Protein AF-A0A1J5GZ14-F1 (afdb_monomer)

Sequence (210 aa):
MERTVPFFNGCISFVAFIAVFVLVVYMLVVFVAGMFDIGLNVMSTIFTDTAERQSIFIAVNSDMLYNLAVLIMLMKAYQVLVGFMKEKRANIENVVELSIAVSLLELIFNSSAYSDQMQIVLAIMAAVLFATYTFRYHVRAIIEKLAPAPAVVIEEDETKSEFVVPMPVRRVRRVVESKVPARRIAKVVKVAKVAKIERVSQKMKQVPSK

pLDDT: mean 73.27, std 17.82, range [35.78, 94.69]

Foldseek 3Di:
DDCPPPVVVLVVLVVVLVVLVVVLVVLVVLLVVLVVVLVVLVVVLVVDDPVVNVVSVVVSVLSVVLSVLSVVLSVLSVVQNVVCVVVVGGPVLSVLVSLLSVLVSCLPRVVVVDDPVVSVVSVVVSVVSVVVNVVVVVVVVVCVVVPPDPPPPPPPPPDDDDDDDDDDDDDDDDDDDDDDDPPPPVVVVVVVVVVVVVVVVVVVVPDDDD

Secondary structure (DSSP, 8-state):
-----HHHHHHHHHHHHHHHHHHHHHHHHHHHHHHHHHHHHHHHHHTS-HHHHHHHHHHHHHHHHHHHHHHHHHHHHHHHHHHHHHHSS--HHHHHHHHHHHHHHHHHHSGGGS-HHHHHHHHHHHHHHHHHHHHHHHHHHHHHHHS---------------------------PPP----TTTHHHHHHHHHHHHHHHHHHHHTT----

Mean predicted aligned error: 17.07 Å

Structure (mmCIF, N/CA/C/O backbone):
data_AF-A0A1J5GZ14-F1
#
_entry.id   AF-A0A1J5GZ14-F1
#
loop_
_atom_site.group_PDB
_atom_site.id
_atom_site.type_symbol
_atom_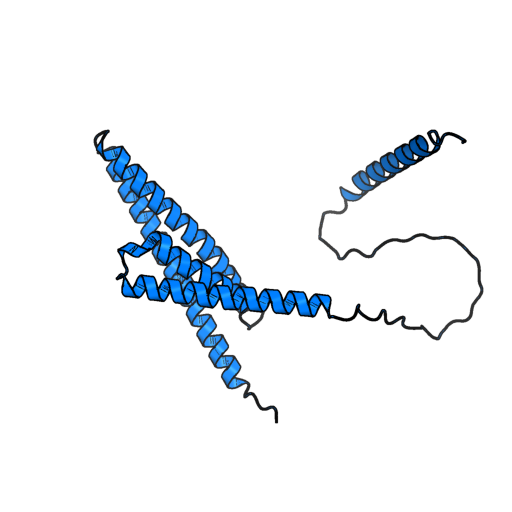site.label_atom_id
_atom_site.label_alt_id
_atom_site.label_comp_id
_atom_site.label_asym_id
_atom_site.label_entity_id
_atom_site.label_seq_id
_atom_site.pdbx_PDB_ins_code
_atom_site.Cartn_x
_atom_site.Cartn_y
_atom_site.Cartn_z
_atom_site.occupancy
_atom_site.B_iso_or_equiv
_atom_site.auth_seq_id
_atom_site.auth_comp_id
_atom_site.auth_asym_id
_atom_site.auth_atom_id
_atom_site.pdbx_PDB_model_num
ATOM 1 N N . MET A 1 1 ? -24.761 -5.310 32.733 1.00 40.44 1 MET A N 1
ATOM 2 C CA . MET A 1 1 ? -24.067 -6.518 32.238 1.00 40.44 1 MET A CA 1
ATOM 3 C C . MET A 1 1 ? -22.880 -6.060 31.402 1.00 40.44 1 MET A C 1
ATOM 5 O O . MET A 1 1 ? -23.032 -5.847 30.213 1.00 40.44 1 MET A O 1
ATOM 9 N N . GLU A 1 2 ? -21.721 -5.848 32.024 1.00 45.41 2 GLU A N 1
ATOM 10 C CA . GLU A 1 2 ? -20.496 -5.409 31.338 1.00 45.41 2 GLU A CA 1
ATOM 11 C C . GLU A 1 2 ? -19.339 -6.300 31.799 1.00 45.41 2 GLU A C 1
ATOM 13 O O . GLU A 1 2 ? -18.649 -6.036 32.778 1.00 45.41 2 GLU A O 1
ATOM 18 N N . ARG A 1 3 ? -19.174 -7.435 31.122 1.00 52.56 3 ARG A N 1
ATOM 19 C CA . ARG A 1 3 ? -17.957 -8.251 31.176 1.00 52.56 3 ARG A CA 1
ATOM 20 C C . ARG A 1 3 ? -17.511 -8.502 29.742 1.00 52.56 3 ARG A C 1
ATOM 22 O O . ARG A 1 3 ? -17.557 -9.623 29.251 1.00 52.56 3 ARG A O 1
ATOM 29 N N . THR A 1 4 ? -17.085 -7.451 29.047 1.00 54.97 4 THR A N 1
ATOM 30 C CA . THR A 1 4 ? -16.176 -7.644 27.914 1.00 54.97 4 THR A CA 1
ATOM 31 C C . THR A 1 4 ? -14.852 -8.114 28.501 1.00 54.97 4 THR A C 1
ATOM 33 O O . THR A 1 4 ? -14.110 -7.342 29.106 1.00 54.97 4 THR A O 1
ATOM 36 N N . VAL A 1 5 ? -14.622 -9.422 28.422 1.00 56.06 5 VAL A N 1
ATOM 37 C CA . VAL A 1 5 ? -13.455 -10.111 28.972 1.00 56.06 5 VAL A CA 1
ATOM 38 C C . VAL A 1 5 ? -12.162 -9.455 28.457 1.00 56.06 5 VAL A C 1
ATOM 40 O O . VAL A 1 5 ? -11.941 -9.435 27.244 1.00 56.06 5 VAL A O 1
ATOM 43 N N . PRO A 1 6 ? -11.284 -8.939 29.342 1.00 65.75 6 PRO A N 1
ATOM 44 C CA . PRO A 1 6 ? -10.075 -8.192 28.961 1.00 65.75 6 PRO A CA 1
ATOM 45 C C . PRO A 1 6 ? -9.116 -8.999 28.071 1.00 65.75 6 PRO A C 1
ATOM 47 O O . PRO A 1 6 ? -8.330 -8.426 27.320 1.00 65.75 6 PRO A O 1
ATOM 50 N N . PHE A 1 7 ? -9.230 -10.327 28.106 1.00 66.19 7 PHE A N 1
ATOM 51 C CA . PHE A 1 7 ? -8.475 -11.257 27.275 1.00 66.19 7 PHE A CA 1
ATOM 52 C C . PHE A 1 7 ? -8.770 -11.110 25.773 1.00 66.19 7 PHE A C 1
ATOM 54 O O . PHE A 1 7 ? -7.844 -11.049 24.969 1.00 66.19 7 PHE A O 1
ATOM 61 N N . PHE A 1 8 ? -10.045 -10.974 25.387 1.00 67.38 8 PHE A N 1
ATOM 62 C CA . PHE A 1 8 ? -10.438 -10.892 23.974 1.00 67.38 8 PHE A CA 1
ATOM 63 C C . PHE A 1 8 ? -9.885 -9.636 23.296 1.00 67.38 8 PHE A C 1
ATOM 65 O O . PHE A 1 8 ? -9.388 -9.694 22.174 1.00 67.38 8 PHE A O 1
ATOM 72 N N . ASN A 1 9 ? -9.907 -8.508 24.008 1.00 72.19 9 ASN A N 1
ATOM 73 C CA . ASN A 1 9 ? -9.346 -7.256 23.511 1.00 72.19 9 ASN A CA 1
ATOM 74 C C . ASN A 1 9 ? -7.814 -7.342 23.357 1.00 72.19 9 ASN A C 1
ATOM 76 O O . ASN A 1 9 ? -7.252 -6.818 22.398 1.00 72.19 9 ASN A O 1
ATOM 80 N N . GLY A 1 10 ? -7.140 -8.057 24.266 1.00 71.44 10 GLY A N 1
ATOM 81 C CA . GLY A 1 10 ? -5.709 -8.343 24.165 1.00 71.44 10 GLY A CA 1
ATOM 82 C C . GLY A 1 10 ? -5.359 -9.190 22.938 1.00 71.44 10 GLY A C 1
ATOM 83 O O . GLY A 1 10 ? -4.461 -8.818 22.184 1.00 71.44 10 GLY A O 1
ATOM 84 N N . CYS A 1 11 ? -6.098 -10.277 22.691 1.00 79.25 11 CYS A N 1
ATOM 85 C CA . CYS A 1 11 ? -5.881 -11.146 21.530 1.00 79.25 11 CYS A CA 1
ATOM 86 C C . CYS A 1 11 ? -6.092 -10.417 20.198 1.00 79.25 11 CYS A C 1
ATOM 88 O O . CYS A 1 11 ? -5.243 -10.514 19.318 1.00 79.25 11 CYS A O 1
ATOM 90 N N . ILE A 1 12 ? -7.180 -9.654 20.053 1.00 78.44 12 ILE A N 1
ATOM 91 C CA . ILE A 1 12 ? -7.457 -8.898 18.819 1.00 78.44 12 ILE A CA 1
ATOM 92 C C . ILE A 1 12 ? -6.350 -7.869 18.559 1.00 78.44 12 ILE A C 1
ATOM 94 O O . ILE A 1 12 ? -5.856 -7.754 17.439 1.00 78.44 12 ILE A O 1
ATOM 98 N N . SER A 1 13 ? -5.917 -7.160 19.605 1.00 74.62 13 SER A N 1
ATOM 99 C CA . SER A 1 13 ? -4.824 -6.188 19.518 1.00 74.62 13 SER A CA 1
ATOM 100 C C . SER A 1 13 ? -3.502 -6.851 19.105 1.00 74.62 13 SER A C 1
ATOM 102 O O . SER A 1 13 ? -2.790 -6.339 18.244 1.00 74.62 13 SER A O 1
ATOM 104 N N . PHE A 1 14 ? -3.192 -8.028 19.657 1.00 80.44 14 PHE A N 1
ATOM 105 C CA . PHE A 1 14 ? -1.984 -8.783 19.320 1.00 80.44 14 PHE A CA 1
ATOM 106 C C . PHE A 1 14 ? -1.987 -9.304 17.875 1.00 80.44 14 PHE A C 1
ATOM 108 O O . PHE A 1 14 ? -0.982 -9.186 17.178 1.00 80.44 14 PHE A O 1
ATOM 115 N N . VAL A 1 15 ? -3.119 -9.824 17.392 1.00 83.56 15 VAL A N 1
ATOM 116 C CA . VAL A 1 15 ? -3.256 -10.257 15.991 1.00 83.56 15 VAL A CA 1
ATOM 117 C C . VAL A 1 15 ? -3.101 -9.069 15.042 1.00 83.56 15 VAL A C 1
ATOM 119 O O . VAL A 1 15 ? -2.373 -9.167 14.057 1.00 83.56 15 VAL A O 1
ATOM 122 N N . ALA A 1 16 ? -3.714 -7.925 15.362 1.00 77.75 16 ALA A N 1
ATOM 123 C CA . ALA A 1 16 ? -3.547 -6.702 14.580 1.00 77.75 16 ALA A CA 1
ATOM 124 C C . ALA A 1 16 ? -2.082 -6.232 14.554 1.00 77.75 16 ALA A C 1
ATOM 126 O O . ALA A 1 16 ? -1.589 -5.813 13.509 1.00 77.75 16 ALA A O 1
ATOM 127 N N . PHE A 1 17 ? -1.364 -6.348 15.674 1.00 82.06 17 PHE A N 1
ATOM 128 C CA . PHE A 1 17 ? 0.064 -6.046 15.736 1.00 82.06 17 PHE A CA 1
ATOM 129 C C . PHE A 1 17 ? 0.891 -6.947 14.822 1.00 82.06 17 PHE A C 1
ATOM 131 O O . PHE A 1 17 ? 1.683 -6.436 14.035 1.00 82.06 17 PHE A O 1
ATOM 138 N N . ILE A 1 18 ? 0.687 -8.268 14.889 1.00 87.00 18 ILE A N 1
ATOM 139 C CA . ILE A 1 18 ? 1.384 -9.212 14.008 1.00 87.00 18 ILE A CA 1
ATOM 140 C C . ILE A 1 18 ? 1.076 -8.893 12.546 1.00 87.00 18 ILE A C 1
ATOM 142 O O . ILE A 1 18 ? 1.996 -8.851 11.738 1.00 87.00 18 ILE A O 1
ATOM 146 N N . ALA A 1 19 ? -0.184 -8.613 12.205 1.00 84.94 19 ALA A N 1
ATOM 147 C CA . ALA A 1 19 ? -0.570 -8.274 10.839 1.00 84.94 19 ALA A CA 1
ATOM 148 C C . ALA A 1 19 ? 0.162 -7.022 10.324 1.00 84.94 19 ALA A C 1
ATOM 150 O O . ALA A 1 19 ? 0.732 -7.048 9.235 1.00 84.94 19 ALA A O 1
ATOM 151 N N . VAL A 1 20 ? 0.213 -5.947 11.119 1.00 82.88 20 VAL A N 1
ATOM 152 C CA . VAL A 1 20 ? 0.950 -4.723 10.758 1.00 82.88 20 VAL A CA 1
ATOM 153 C C . VAL A 1 20 ? 2.456 -4.983 10.688 1.00 82.88 20 VAL A C 1
ATOM 155 O O . VAL A 1 20 ? 3.120 -4.482 9.786 1.00 82.88 20 VAL A O 1
ATOM 158 N N . PHE A 1 21 ? 3.008 -5.779 11.605 1.00 86.62 21 PHE A N 1
ATOM 159 C CA . PHE A 1 21 ? 4.427 -6.123 11.604 1.00 86.62 21 PHE A CA 1
ATOM 160 C C . PHE A 1 21 ? 4.821 -6.922 10.355 1.00 86.62 21 PHE A C 1
ATOM 162 O O . PHE A 1 21 ? 5.779 -6.562 9.674 1.00 86.62 21 PHE A O 1
ATOM 169 N N . VAL A 1 22 ? 4.051 -7.956 10.009 1.00 88.81 22 VAL A N 1
ATOM 170 C CA . VAL A 1 22 ? 4.247 -8.749 8.787 1.00 88.81 22 VAL A CA 1
ATOM 171 C C . VAL A 1 22 ? 4.117 -7.868 7.548 1.00 88.81 22 VAL A C 1
ATOM 173 O O . VAL A 1 22 ? 4.946 -7.974 6.652 1.00 88.81 22 VAL A O 1
ATOM 176 N N . LEU A 1 23 ? 3.146 -6.950 7.518 1.00 86.56 23 LEU A N 1
ATOM 177 C CA . LEU A 1 23 ? 2.991 -5.996 6.421 1.00 86.56 23 LEU A CA 1
ATOM 178 C C . LEU A 1 23 ? 4.230 -5.101 6.260 1.00 86.56 23 LEU A C 1
ATOM 180 O O . LEU A 1 23 ? 4.695 -4.903 5.144 1.00 86.56 23 LEU A O 1
ATOM 184 N N . VAL A 1 24 ? 4.792 -4.582 7.355 1.00 88.38 24 VAL A N 1
ATOM 185 C CA . VAL A 1 24 ? 6.023 -3.771 7.321 1.00 88.38 24 VAL A CA 1
ATOM 186 C C . VAL A 1 24 ? 7.199 -4.582 6.778 1.00 88.38 24 VAL A C 1
ATOM 188 O O . VAL A 1 24 ? 7.929 -4.091 5.920 1.00 88.38 24 VAL A O 1
ATOM 191 N N . VAL A 1 25 ? 7.376 -5.820 7.247 1.00 90.88 25 VAL A N 1
ATOM 192 C CA . VAL A 1 25 ? 8.446 -6.708 6.766 1.00 90.88 25 VAL A CA 1
ATOM 193 C C . VAL A 1 25 ? 8.264 -7.022 5.281 1.00 90.88 25 VAL A C 1
ATOM 195 O O . VAL A 1 25 ? 9.222 -6.916 4.521 1.00 90.88 25 VAL A O 1
ATOM 198 N N . TYR A 1 26 ? 7.043 -7.341 4.854 1.00 88.25 26 TYR A N 1
ATOM 199 C CA . TYR A 1 26 ? 6.711 -7.569 3.449 1.00 88.25 26 TYR A CA 1
ATOM 200 C C . TYR A 1 26 ? 7.061 -6.351 2.586 1.00 88.25 26 TYR A C 1
ATOM 202 O O . TYR A 1 26 ? 7.824 -6.477 1.633 1.00 88.25 26 TYR A O 1
ATOM 210 N N . MET A 1 27 ? 6.591 -5.159 2.966 1.00 88.56 27 MET A N 1
ATOM 211 C CA . MET A 1 27 ? 6.858 -3.919 2.228 1.00 88.56 27 MET A CA 1
ATOM 212 C C . MET A 1 27 ? 8.354 -3.589 2.171 1.00 88.56 27 MET A C 1
ATOM 214 O O . MET A 1 27 ? 8.828 -3.070 1.164 1.00 88.56 27 MET A O 1
ATOM 218 N N . LEU A 1 28 ? 9.117 -3.919 3.218 1.00 90.75 28 LEU A N 1
ATOM 219 C CA . LEU A 1 28 ? 10.570 -3.760 3.221 1.00 90.75 28 LEU A CA 1
ATOM 220 C C . LEU A 1 28 ? 11.248 -4.707 2.220 1.00 90.75 28 LEU A C 1
ATOM 222 O O . LEU A 1 28 ? 12.136 -4.276 1.491 1.00 90.75 28 LEU A O 1
ATOM 226 N N . VAL A 1 29 ? 10.830 -5.975 2.166 1.00 90.81 29 VAL A N 1
ATOM 227 C CA . VAL A 1 29 ? 11.366 -6.954 1.206 1.00 90.81 29 VAL A CA 1
ATOM 228 C C . VAL A 1 29 ? 11.043 -6.537 -0.227 1.00 90.81 29 VAL A C 1
ATOM 230 O O . VAL A 1 29 ? 11.950 -6.503 -1.055 1.00 90.81 29 VAL A O 1
ATOM 233 N N . VAL A 1 30 ? 9.791 -6.156 -0.502 1.00 88.19 30 VAL A N 1
ATOM 234 C CA . VAL A 1 30 ? 9.359 -5.655 -1.819 1.00 88.19 30 VAL A CA 1
ATOM 235 C C . VAL A 1 30 ? 10.173 -4.428 -2.224 1.00 88.19 30 VAL A C 1
ATOM 237 O O . VAL A 1 30 ? 10.662 -4.370 -3.345 1.00 88.19 30 VAL A O 1
ATOM 240 N N . PHE A 1 31 ? 10.383 -3.480 -1.308 1.00 89.81 31 PHE A N 1
ATOM 241 C CA . PHE A 1 31 ? 11.185 -2.288 -1.579 1.00 89.81 31 PHE A CA 1
ATOM 242 C C . PHE A 1 31 ? 12.646 -2.623 -1.914 1.00 89.81 31 PHE A C 1
ATOM 244 O O . PHE A 1 31 ? 13.195 -2.104 -2.883 1.00 89.81 31 PHE A O 1
ATOM 251 N N . VAL A 1 32 ? 13.292 -3.494 -1.130 1.00 92.00 32 VAL A N 1
ATOM 252 C CA . VAL A 1 32 ? 14.691 -3.886 -1.374 1.00 92.00 32 VAL A CA 1
ATOM 253 C C . VAL A 1 32 ? 14.828 -4.641 -2.698 1.00 92.00 32 VAL A C 1
ATOM 255 O O . VAL A 1 32 ? 15.750 -4.350 -3.459 1.00 92.00 32 VAL A O 1
ATOM 258 N N . ALA A 1 33 ? 13.908 -5.564 -2.992 1.00 90.38 33 ALA A N 1
ATOM 259 C CA . ALA A 1 33 ? 13.876 -6.286 -4.261 1.00 90.38 33 ALA A CA 1
ATOM 260 C C . ALA A 1 33 ? 13.667 -5.328 -5.445 1.00 90.38 33 ALA A C 1
ATOM 262 O O . ALA A 1 33 ? 14.460 -5.329 -6.380 1.00 90.38 33 ALA A O 1
ATOM 263 N N . GLY A 1 34 ? 12.689 -4.423 -5.354 1.00 87.44 34 GLY A N 1
ATOM 264 C CA . GLY A 1 34 ? 12.405 -3.451 -6.408 1.00 87.44 34 GLY A CA 1
ATOM 265 C C . GLY A 1 34 ? 13.569 -2.493 -6.680 1.00 87.44 34 GLY A C 1
ATOM 266 O O . GLY A 1 34 ? 13.853 -2.176 -7.833 1.00 87.44 34 GLY A O 1
ATOM 267 N N . MET A 1 35 ? 14.303 -2.069 -5.646 1.00 89.88 35 MET A N 1
ATOM 268 C CA . MET A 1 35 ? 15.522 -1.269 -5.823 1.00 89.88 35 MET A CA 1
ATOM 269 C C . MET A 1 35 ? 16.631 -2.041 -6.549 1.00 89.88 35 MET A C 1
ATOM 271 O O . MET A 1 35 ? 17.390 -1.445 -7.318 1.00 89.88 35 MET A O 1
ATOM 275 N N . PHE A 1 36 ? 16.730 -3.350 -6.315 1.00 91.69 36 PHE A N 1
ATOM 276 C CA . PHE A 1 36 ? 17.681 -4.208 -7.012 1.00 91.69 36 PHE A CA 1
ATOM 277 C C . PHE A 1 36 ? 17.307 -4.368 -8.492 1.00 91.69 36 PHE A C 1
ATOM 279 O O . PHE A 1 36 ? 18.165 -4.168 -9.352 1.00 91.69 36 PHE A O 1
ATOM 286 N N . ASP A 1 37 ? 16.029 -4.615 -8.789 1.00 87.56 37 ASP A N 1
ATOM 287 C CA . ASP A 1 37 ? 15.517 -4.745 -10.159 1.00 87.56 37 ASP A CA 1
ATOM 288 C C . ASP A 1 37 ? 15.710 -3.456 -10.969 1.00 87.56 37 ASP A C 1
ATOM 290 O O . ASP A 1 37 ? 16.212 -3.496 -12.094 1.00 87.56 37 ASP A O 1
ATOM 294 N N . ILE A 1 38 ? 15.428 -2.289 -10.374 1.00 88.44 38 ILE A N 1
ATOM 295 C CA . ILE A 1 38 ? 15.735 -0.989 -10.994 1.00 88.44 38 ILE A CA 1
ATOM 296 C C . ILE A 1 38 ? 17.231 -0.881 -11.305 1.00 88.44 38 ILE A C 1
ATOM 298 O O . ILE A 1 38 ? 17.603 -0.448 -12.396 1.00 88.44 38 ILE A O 1
ATOM 302 N N . GLY A 1 39 ? 18.096 -1.271 -10.365 1.00 87.88 39 GLY A N 1
ATOM 303 C CA . GLY A 1 39 ? 19.545 -1.245 -10.555 1.00 87.88 39 GLY A CA 1
ATOM 304 C C . GLY A 1 39 ? 19.995 -2.100 -11.742 1.00 87.88 39 GLY A C 1
ATOM 305 O O . GLY A 1 39 ? 20.791 -1.642 -12.563 1.00 87.88 39 GLY A O 1
ATOM 306 N N . LEU A 1 40 ? 19.445 -3.309 -11.876 1.00 88.62 40 LEU A N 1
ATOM 307 C CA . LEU A 1 40 ? 19.713 -4.196 -13.010 1.00 88.62 40 LEU A CA 1
ATOM 308 C C . LEU A 1 40 ? 19.196 -3.614 -14.332 1.00 88.62 40 LEU A C 1
ATOM 310 O O . LEU A 1 40 ? 19.928 -3.609 -15.326 1.00 88.62 40 LEU A O 1
ATOM 314 N N . ASN A 1 41 ? 17.982 -3.059 -14.337 1.00 86.00 41 ASN A N 1
ATOM 315 C CA . ASN A 1 41 ? 17.396 -2.427 -15.516 1.00 86.00 41 ASN A CA 1
ATOM 316 C C . ASN A 1 41 ? 18.233 -1.226 -15.976 1.00 86.00 41 ASN A C 1
ATOM 318 O O . ASN A 1 41 ? 18.566 -1.135 -17.156 1.00 86.00 41 ASN A O 1
ATOM 322 N N . VAL A 1 42 ? 18.682 -0.359 -15.063 1.00 86.88 42 VAL A N 1
ATOM 323 C CA . VAL A 1 42 ? 19.588 0.752 -15.396 1.00 86.88 42 VAL A CA 1
ATOM 324 C C . VAL A 1 42 ? 20.919 0.237 -15.951 1.00 86.88 42 VAL A C 1
ATOM 326 O O . VAL A 1 42 ? 21.389 0.747 -16.966 1.00 86.88 42 VAL A O 1
ATOM 329 N N . MET A 1 43 ? 21.509 -0.805 -15.363 1.00 86.62 43 MET A N 1
ATOM 330 C CA . MET A 1 43 ? 22.751 -1.391 -15.882 1.00 86.62 43 MET A CA 1
ATOM 331 C C . MET A 1 43 ? 22.593 -1.948 -17.304 1.00 86.62 43 MET A C 1
ATOM 333 O O . MET A 1 43 ? 23.482 -1.750 -18.133 1.00 86.62 43 MET A O 1
ATOM 337 N N . SER A 1 44 ? 21.456 -2.576 -17.625 1.00 82.44 44 SER A N 1
ATOM 338 C CA . SER A 1 44 ? 21.182 -3.065 -18.985 1.00 82.44 44 SER A CA 1
ATOM 339 C C . SER A 1 44 ? 21.087 -1.934 -20.021 1.00 82.44 44 SER A C 1
ATOM 341 O O . SER A 1 44 ? 21.576 -2.089 -21.143 1.00 82.44 44 SER A O 1
ATOM 343 N N . THR A 1 45 ? 20.573 -0.751 -19.648 1.00 83.19 45 THR A N 1
ATOM 344 C CA . THR A 1 45 ? 20.451 0.386 -20.587 1.00 83.19 45 THR A CA 1
ATOM 345 C C . THR A 1 45 ? 21.786 0.892 -21.127 1.00 83.19 45 THR A C 1
ATOM 347 O O . THR A 1 45 ? 21.832 1.403 -22.248 1.00 83.19 45 THR A O 1
ATOM 350 N N . ILE A 1 46 ? 22.880 0.716 -20.377 1.00 81.62 46 ILE A N 1
ATOM 351 C CA . ILE A 1 46 ? 24.228 1.145 -20.780 1.00 81.62 46 ILE A CA 1
ATOM 352 C C . ILE A 1 46 ? 24.678 0.411 -22.054 1.00 81.62 46 ILE A C 1
ATOM 354 O O . ILE A 1 46 ? 25.351 1.002 -22.898 1.00 81.62 46 ILE A O 1
ATOM 358 N N . PHE A 1 47 ? 24.258 -0.845 -22.227 1.00 82.31 47 PHE A N 1
ATOM 359 C CA . PHE A 1 47 ? 24.660 -1.713 -23.340 1.00 82.31 47 PHE A CA 1
ATOM 360 C C . PHE A 1 47 ? 23.628 -1.797 -24.473 1.00 82.31 47 PHE A C 1
ATOM 362 O O . PHE A 1 47 ? 23.843 -2.517 -25.443 1.00 82.31 47 PHE A O 1
ATOM 369 N N . THR A 1 48 ? 22.519 -1.066 -24.361 1.00 83.06 48 THR A N 1
ATOM 370 C CA . THR A 1 48 ? 21.361 -1.187 -25.257 1.00 83.06 48 THR A CA 1
ATOM 371 C C . THR A 1 48 ? 21.342 -0.077 -26.318 1.00 83.06 48 THR A C 1
ATOM 373 O O . THR A 1 48 ? 21.872 1.014 -26.079 1.00 83.06 48 THR A O 1
ATOM 376 N N . ASP A 1 49 ? 20.729 -0.324 -27.480 1.00 83.12 49 ASP A N 1
ATOM 377 C CA . ASP A 1 49 ? 20.597 0.653 -28.570 1.00 83.12 49 ASP A CA 1
ATOM 378 C C . ASP A 1 49 ? 19.551 1.751 -28.261 1.00 83.12 49 ASP A C 1
ATOM 380 O O . ASP A 1 49 ? 18.672 1.602 -27.411 1.00 83.12 49 ASP A O 1
ATOM 384 N N . THR A 1 50 ? 19.645 2.891 -28.943 1.00 78.94 50 THR A N 1
ATOM 385 C CA . THR A 1 50 ? 18.849 4.106 -28.683 1.00 78.94 50 THR A CA 1
ATOM 386 C C . THR A 1 50 ? 17.333 3.906 -28.741 1.00 78.94 50 THR A C 1
ATOM 388 O O . THR A 1 50 ? 16.626 4.527 -27.947 1.00 78.94 50 THR A O 1
ATOM 391 N N . ALA A 1 51 ? 16.830 3.027 -29.611 1.00 78.19 51 ALA A N 1
ATOM 392 C CA . ALA A 1 51 ? 15.397 2.737 -29.719 1.00 78.19 51 ALA A CA 1
ATOM 393 C C . ALA A 1 51 ? 14.858 1.928 -28.521 1.00 78.19 51 ALA A C 1
ATOM 395 O O . ALA A 1 51 ? 13.798 2.241 -27.982 1.00 78.19 51 ALA A O 1
ATOM 396 N N . GLU A 1 52 ? 15.611 0.931 -28.053 1.00 81.06 52 GLU A N 1
ATOM 397 C CA . GLU A 1 52 ? 15.227 0.060 -26.932 1.00 81.06 52 GLU A CA 1
ATOM 398 C C . GLU A 1 52 ? 15.397 0.751 -25.565 1.00 81.06 52 GLU A C 1
ATOM 400 O O . GLU A 1 52 ? 14.683 0.450 -24.604 1.00 81.06 52 GLU A O 1
ATOM 405 N N . ARG A 1 53 ? 16.276 1.760 -25.473 1.00 82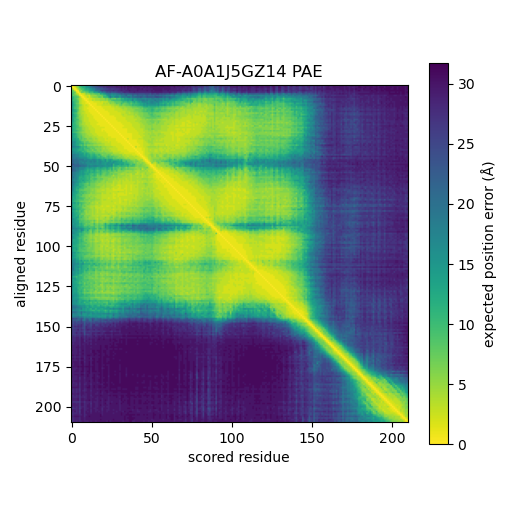.81 53 ARG A N 1
ATOM 406 C CA . ARG A 1 53 ? 16.434 2.575 -24.255 1.00 82.81 53 ARG A CA 1
ATOM 407 C C . ARG A 1 53 ? 15.138 3.256 -23.831 1.00 82.81 53 ARG A C 1
ATOM 409 O O . ARG A 1 53 ? 14.875 3.341 -22.636 1.00 82.81 53 ARG A O 1
ATOM 416 N N . GLN A 1 54 ? 14.326 3.743 -24.771 1.00 84.56 54 GLN A N 1
ATOM 417 C CA . GLN A 1 54 ? 13.113 4.487 -24.428 1.00 84.56 54 GLN A CA 1
ATOM 418 C C . GLN A 1 54 ? 12.067 3.598 -23.744 1.00 84.56 54 GLN A C 1
ATOM 420 O O . GLN A 1 54 ? 11.475 4.017 -22.749 1.00 84.56 54 GLN A O 1
ATOM 425 N N . SER A 1 55 ? 11.877 2.360 -24.213 1.00 85.38 55 SER A N 1
ATOM 426 C CA . SER A 1 55 ? 10.990 1.398 -23.548 1.00 85.38 55 SER A CA 1
ATOM 427 C C . SER A 1 55 ? 11.494 1.014 -22.158 1.00 85.38 55 SER A C 1
ATOM 429 O O . SER A 1 55 ? 10.695 0.947 -21.225 1.00 85.38 55 SER A O 1
ATOM 431 N N . ILE A 1 56 ? 12.811 0.842 -21.989 1.00 83.19 56 ILE A N 1
ATOM 432 C CA . ILE A 1 56 ? 13.393 0.526 -20.678 1.00 83.19 56 ILE A CA 1
ATOM 433 C C . ILE A 1 56 ? 13.243 1.716 -19.720 1.00 83.19 56 ILE A C 1
ATOM 435 O O . ILE A 1 56 ? 12.878 1.520 -18.567 1.00 83.19 56 ILE A O 1
ATOM 439 N N . PHE A 1 57 ? 13.434 2.958 -20.179 1.00 84.94 57 PHE A N 1
ATOM 440 C CA . PHE A 1 57 ? 13.218 4.146 -19.344 1.00 84.94 57 PHE A CA 1
ATOM 441 C C . PHE A 1 57 ? 11.771 4.290 -18.869 1.00 84.94 57 PHE A C 1
ATOM 443 O O . PHE A 1 57 ? 11.547 4.680 -17.724 1.00 84.94 57 PHE A O 1
ATOM 450 N N . ILE A 1 58 ? 10.790 3.975 -19.720 1.00 85.94 58 ILE A N 1
ATOM 451 C CA . ILE A 1 58 ? 9.374 4.000 -19.330 1.00 85.94 58 ILE A CA 1
ATOM 452 C C . ILE A 1 58 ? 9.101 2.949 -18.248 1.00 85.94 58 ILE A C 1
ATOM 454 O O . ILE A 1 58 ? 8.470 3.275 -17.242 1.00 85.94 58 ILE A O 1
ATOM 458 N N . ALA A 1 59 ? 9.618 1.727 -18.418 1.00 84.50 59 ALA A N 1
ATOM 459 C CA . ALA A 1 59 ? 9.494 0.663 -17.423 1.00 84.50 59 ALA A CA 1
ATOM 460 C C . ALA A 1 59 ? 10.158 1.052 -16.091 1.00 84.50 59 ALA A C 1
ATOM 462 O O . ALA A 1 59 ? 9.495 1.075 -15.058 1.00 84.50 59 ALA A O 1
ATOM 463 N N . VAL A 1 60 ? 11.419 1.497 -16.128 1.00 87.31 60 VAL A N 1
ATOM 464 C CA . VAL A 1 60 ? 12.166 1.951 -14.943 1.00 87.31 60 VAL A CA 1
ATOM 465 C C . VAL A 1 60 ? 11.443 3.087 -14.223 1.00 87.31 60 VAL A C 1
ATOM 467 O O . VAL A 1 60 ? 11.383 3.096 -12.998 1.00 87.31 60 VAL A O 1
ATOM 470 N N . ASN A 1 61 ? 10.868 4.045 -14.953 1.00 88.81 61 ASN A N 1
ATOM 471 C CA . ASN A 1 61 ? 10.121 5.140 -14.341 1.00 88.81 61 ASN A CA 1
ATOM 472 C C . ASN A 1 61 ? 8.858 4.641 -13.615 1.00 88.81 61 ASN A C 1
ATOM 474 O O . ASN A 1 61 ? 8.556 5.108 -12.517 1.00 88.81 61 ASN A O 1
ATOM 478 N N . SER A 1 62 ? 8.144 3.675 -14.200 1.00 86.12 62 SER A N 1
ATOM 479 C CA . SER A 1 62 ? 6.999 3.027 -13.550 1.00 86.12 62 SER A CA 1
ATOM 480 C C . SER A 1 62 ? 7.421 2.283 -12.277 1.00 86.12 62 SER A C 1
ATOM 482 O O . SER A 1 62 ? 6.818 2.483 -11.221 1.00 86.12 62 SER A O 1
ATOM 484 N N . ASP A 1 63 ? 8.504 1.506 -12.344 1.00 87.25 63 ASP A N 1
ATOM 485 C CA . ASP A 1 63 ? 9.043 0.749 -11.207 1.00 87.25 63 ASP A CA 1
ATOM 486 C C . ASP A 1 63 ? 9.538 1.675 -10.086 1.00 87.25 63 ASP A C 1
ATOM 488 O O . ASP A 1 63 ? 9.343 1.407 -8.897 1.00 87.25 63 ASP A O 1
ATOM 492 N N . MET A 1 64 ? 10.151 2.809 -10.439 1.00 88.38 64 MET A N 1
ATOM 493 C CA . MET A 1 64 ? 10.546 3.837 -9.475 1.00 88.38 64 MET A CA 1
ATOM 494 C C . MET A 1 64 ? 9.334 4.466 -8.789 1.00 88.38 64 MET A C 1
ATOM 496 O O . MET A 1 64 ? 9.365 4.672 -7.575 1.00 88.38 64 MET A O 1
ATOM 500 N N . LEU A 1 65 ? 8.265 4.758 -9.536 1.00 90.25 65 LEU A N 1
ATOM 501 C CA . LEU A 1 65 ? 7.043 5.333 -8.976 1.00 90.25 65 LEU A CA 1
ATOM 502 C C . LEU A 1 65 ? 6.371 4.361 -7.996 1.00 90.25 65 LEU A C 1
ATOM 504 O O . LEU A 1 65 ? 5.959 4.776 -6.910 1.00 90.25 65 LEU A O 1
ATOM 508 N N . TYR A 1 66 ? 6.329 3.072 -8.344 1.00 89.69 66 TYR A N 1
ATOM 509 C CA . TYR A 1 66 ? 5.854 2.012 -7.457 1.00 89.69 66 TYR A CA 1
ATOM 510 C C . TYR A 1 66 ? 6.687 1.934 -6.174 1.00 89.69 66 TYR A C 1
ATOM 512 O O . TYR A 1 66 ? 6.140 2.022 -5.075 1.00 89.69 66 TYR A O 1
ATOM 520 N N . ASN A 1 67 ? 8.016 1.862 -6.287 1.00 89.75 67 ASN A N 1
ATOM 521 C CA . ASN A 1 67 ? 8.902 1.777 -5.122 1.00 89.75 67 ASN A CA 1
ATOM 522 C C . ASN A 1 67 ? 8.840 3.028 -4.232 1.00 89.75 67 ASN A C 1
ATOM 524 O O . ASN A 1 67 ? 8.907 2.922 -3.006 1.00 89.75 67 ASN A O 1
ATOM 528 N N . LEU A 1 68 ? 8.648 4.215 -4.817 1.00 91.00 68 LEU A N 1
ATOM 529 C CA . LEU A 1 68 ? 8.407 5.445 -4.063 1.00 91.00 68 LEU A CA 1
ATOM 530 C C . LEU A 1 68 ? 7.085 5.371 -3.285 1.00 91.00 68 LEU A C 1
ATOM 532 O O . LEU A 1 68 ? 7.034 5.749 -2.112 1.00 91.00 68 LEU A O 1
ATOM 536 N N . ALA A 1 69 ? 6.023 4.866 -3.915 1.00 91.06 69 ALA A N 1
ATOM 537 C CA . ALA A 1 69 ? 4.735 4.672 -3.261 1.00 91.06 69 ALA A CA 1
ATOM 538 C C . ALA A 1 69 ? 4.844 3.659 -2.106 1.00 91.06 69 ALA A C 1
ATOM 540 O O . ALA A 1 69 ? 4.382 3.944 -0.998 1.00 91.06 69 ALA A O 1
ATOM 541 N N . VAL A 1 70 ? 5.540 2.535 -2.317 1.00 89.50 70 VAL A N 1
ATOM 542 C CA . VAL A 1 70 ? 5.841 1.536 -1.276 1.00 89.50 70 VAL A CA 1
ATOM 543 C C . VAL A 1 70 ? 6.632 2.162 -0.124 1.00 89.50 70 VAL A C 1
ATOM 545 O O . VAL A 1 70 ? 6.311 1.918 1.037 1.00 89.50 70 VAL A O 1
ATOM 548 N N . LEU A 1 71 ? 7.609 3.032 -0.397 1.00 90.88 71 LEU A N 1
ATOM 549 C CA . LEU A 1 71 ? 8.383 3.721 0.640 1.00 90.88 71 LEU A CA 1
ATOM 550 C C . LEU A 1 71 ? 7.520 4.664 1.498 1.00 90.88 71 LEU A C 1
ATOM 552 O O . LEU A 1 71 ? 7.639 4.675 2.727 1.00 90.88 71 LEU A O 1
ATOM 556 N N . ILE A 1 72 ? 6.634 5.447 0.873 1.00 90.56 72 ILE A N 1
ATOM 557 C CA . ILE A 1 72 ? 5.685 6.319 1.590 1.00 90.56 72 ILE A CA 1
ATOM 558 C C . ILE A 1 72 ? 4.764 5.471 2.478 1.00 90.56 72 ILE A C 1
ATOM 560 O O . ILE A 1 72 ? 4.523 5.805 3.643 1.00 90.56 72 ILE A O 1
ATOM 564 N N . MET A 1 73 ? 4.297 4.340 1.949 1.00 89.62 73 MET A N 1
ATOM 565 C CA . MET A 1 73 ? 3.471 3.382 2.676 1.00 89.62 73 MET A CA 1
ATOM 566 C C . MET A 1 73 ? 4.212 2.732 3.840 1.00 89.62 73 MET A C 1
ATOM 568 O O . MET A 1 73 ? 3.658 2.632 4.933 1.00 89.62 73 MET A O 1
ATOM 572 N N . LEU A 1 74 ? 5.480 2.371 3.655 1.00 90.00 74 LEU A N 1
ATOM 573 C CA . LEU A 1 74 ? 6.341 1.831 4.701 1.00 90.00 74 LEU A CA 1
ATOM 574 C C . LEU A 1 74 ? 6.523 2.840 5.843 1.00 90.00 74 LEU A C 1
ATOM 576 O O . LEU A 1 74 ? 6.423 2.477 7.015 1.00 90.00 74 LEU A O 1
ATOM 580 N N . MET A 1 75 ? 6.715 4.122 5.518 1.00 90.19 75 MET A N 1
ATOM 581 C CA . MET A 1 75 ? 6.817 5.189 6.515 1.00 90.19 75 MET A CA 1
ATOM 582 C C . MET A 1 75 ? 5.523 5.331 7.331 1.00 90.19 75 MET A C 1
ATOM 584 O O . MET A 1 75 ? 5.570 5.426 8.560 1.00 90.19 75 MET A O 1
ATOM 588 N N . LYS A 1 76 ? 4.361 5.296 6.667 1.00 89.31 76 LYS A N 1
ATOM 589 C CA . LYS A 1 76 ? 3.041 5.297 7.321 1.00 89.31 76 LYS A CA 1
ATOM 590 C C . LYS A 1 76 ? 2.838 4.048 8.188 1.00 89.31 76 LYS A C 1
ATOM 592 O O . LYS A 1 76 ? 2.445 4.172 9.347 1.00 89.31 76 LYS A O 1
ATOM 597 N N . ALA A 1 77 ? 3.153 2.860 7.679 1.00 87.38 77 ALA A N 1
ATOM 598 C CA . ALA A 1 77 ? 3.033 1.599 8.410 1.00 87.38 77 ALA A CA 1
ATOM 599 C C . ALA A 1 77 ? 3.930 1.572 9.659 1.00 87.38 77 ALA A C 1
ATOM 601 O O . ALA A 1 77 ? 3.495 1.158 10.735 1.00 87.38 77 ALA A O 1
ATOM 602 N N . TYR A 1 78 ? 5.149 2.108 9.557 1.00 87.38 78 TYR A N 1
ATOM 603 C CA . TYR A 1 78 ? 6.044 2.285 10.697 1.00 87.38 78 TYR A CA 1
ATOM 604 C C . TYR A 1 78 ? 5.452 3.216 11.765 1.00 87.38 78 TYR A C 1
ATOM 606 O O . TYR A 1 78 ? 5.521 2.907 12.954 1.00 87.38 78 TYR A O 1
ATOM 614 N N . GLN A 1 79 ? 4.815 4.328 11.376 1.00 85.50 79 GLN A N 1
ATOM 615 C CA . GLN A 1 79 ? 4.135 5.212 12.333 1.00 85.50 79 GLN A CA 1
ATOM 616 C C . GLN A 1 79 ? 3.004 4.492 13.078 1.00 85.50 79 GLN A C 1
ATOM 618 O O . GLN A 1 79 ? 2.865 4.671 14.289 1.00 85.50 79 GLN A O 1
ATOM 623 N N . VAL A 1 80 ? 2.231 3.650 12.383 1.00 85.19 80 VAL A N 1
ATOM 624 C CA . VAL A 1 80 ? 1.192 2.808 13.002 1.00 85.19 80 VAL A CA 1
ATOM 625 C C . VAL A 1 80 ? 1.804 1.835 14.006 1.00 85.19 80 VAL A C 1
ATOM 627 O O . VAL A 1 80 ? 1.324 1.738 15.136 1.00 85.19 80 VAL A O 1
ATOM 630 N N . LEU A 1 81 ? 2.891 1.162 13.626 1.00 85.38 81 LEU A N 1
ATOM 631 C CA . LEU A 1 81 ? 3.594 0.206 14.479 1.00 85.38 81 LEU A CA 1
ATOM 632 C C . LEU A 1 81 ? 4.163 0.873 15.742 1.00 85.38 81 LEU A C 1
ATOM 634 O O . LEU A 1 81 ? 3.973 0.381 16.853 1.00 85.38 81 LEU A O 1
ATOM 638 N N . VAL A 1 82 ? 4.821 2.026 15.599 1.00 84.56 82 VAL A N 1
ATOM 639 C CA . VAL A 1 82 ? 5.357 2.789 16.737 1.00 84.56 82 VAL A CA 1
ATOM 640 C C . VAL A 1 82 ? 4.234 3.318 17.630 1.00 84.56 82 VAL A C 1
ATOM 642 O O . VAL A 1 82 ? 4.374 3.296 18.853 1.00 84.56 82 VAL A O 1
ATOM 645 N N . GLY A 1 83 ? 3.118 3.765 17.046 1.00 81.00 83 GLY A N 1
ATOM 646 C CA . GLY A 1 83 ? 1.923 4.154 17.797 1.00 81.00 83 GLY A CA 1
ATOM 647 C C . GLY A 1 83 ? 1.395 3.001 18.651 1.00 81.00 83 GLY A C 1
ATOM 648 O O . GLY A 1 83 ? 1.166 3.168 19.848 1.00 81.00 83 GLY A O 1
ATOM 649 N N . PHE A 1 84 ? 1.332 1.800 18.073 1.00 78.75 84 PHE A N 1
ATOM 650 C CA . PHE A 1 84 ? 0.938 0.592 18.789 1.00 78.75 84 PHE A CA 1
ATOM 651 C C . PHE A 1 84 ? 1.870 0.276 19.969 1.00 78.75 84 PHE A C 1
ATOM 653 O O . PHE A 1 84 ? 1.400 0.002 21.073 1.00 78.75 84 PHE A O 1
ATOM 660 N N . MET A 1 85 ? 3.188 0.359 19.761 1.00 77.44 85 MET A N 1
ATOM 661 C CA . MET A 1 85 ? 4.190 0.091 20.803 1.00 77.44 85 MET A CA 1
ATOM 662 C C . MET A 1 85 ? 4.107 1.078 21.974 1.00 77.44 85 MET A C 1
ATOM 664 O O . MET A 1 85 ? 4.350 0.696 23.118 1.00 77.44 85 MET A O 1
ATOM 668 N N . LYS A 1 86 ? 3.759 2.343 21.705 1.00 79.19 86 LYS A N 1
ATOM 669 C CA . LYS A 1 86 ? 3.648 3.390 22.732 1.00 79.19 86 LYS A CA 1
ATOM 670 C C . LYS A 1 86 ? 2.341 3.314 23.517 1.00 79.19 86 LYS A C 1
ATOM 672 O O . LYS A 1 86 ? 2.360 3.420 24.739 1.00 79.19 86 LYS A O 1
ATOM 677 N N . GLU A 1 87 ? 1.216 3.138 22.830 1.00 75.38 87 GLU A N 1
ATOM 678 C CA . GLU A 1 87 ? -0.123 3.284 23.423 1.00 75.38 87 GLU A CA 1
ATOM 679 C C . GLU A 1 87 ? -0.790 1.939 23.764 1.00 75.38 87 GLU A C 1
ATOM 681 O O . GLU A 1 87 ? -1.869 1.911 24.358 1.00 75.38 87 GLU A O 1
ATOM 686 N N . LYS A 1 88 ? -0.161 0.806 23.405 1.00 68.31 88 LYS A N 1
ATOM 687 C CA . LYS A 1 88 ? -0.696 -0.570 23.525 1.00 68.31 88 LYS A CA 1
ATOM 688 C C . LYS A 1 88 ? -2.048 -0.782 22.828 1.00 68.31 88 LYS A C 1
ATOM 690 O O . LYS A 1 88 ? -2.743 -1.767 23.089 1.00 68.31 88 LYS A O 1
ATOM 695 N N . ARG A 1 89 ? -2.443 0.146 21.957 1.00 68.12 89 ARG A N 1
ATOM 696 C CA . ARG A 1 89 ? -3.673 0.114 21.168 1.00 68.12 89 ARG A CA 1
ATOM 697 C C . ARG A 1 89 ? -3.344 0.561 19.753 1.00 68.12 89 ARG A C 1
ATOM 699 O O . ARG A 1 89 ? -2.642 1.549 19.560 1.00 68.12 89 ARG A O 1
ATOM 706 N N . ALA A 1 90 ? -3.864 -0.158 18.765 1.00 65.06 90 ALA A N 1
ATOM 707 C CA . ALA A 1 90 ? -3.807 0.298 17.387 1.00 65.06 90 ALA A CA 1
ATOM 708 C C . ALA A 1 90 ? -4.750 1.492 17.231 1.00 65.06 90 ALA A C 1
ATOM 710 O O . ALA A 1 90 ? -5.940 1.380 17.540 1.00 65.06 90 ALA A O 1
ATOM 711 N N . ASN A 1 91 ? -4.253 2.620 16.719 1.00 73.38 91 ASN A N 1
ATOM 712 C CA . ASN A 1 91 ? -5.155 3.650 16.228 1.00 73.38 91 ASN A CA 1
ATOM 713 C C . ASN A 1 91 ? -5.816 3.122 14.948 1.00 73.38 91 ASN A C 1
ATOM 715 O O . ASN A 1 91 ? -5.219 3.145 13.872 1.00 73.38 91 ASN A O 1
ATOM 719 N N . ILE A 1 92 ? -7.038 2.602 15.100 1.00 74.75 92 ILE A N 1
ATOM 720 C CA . ILE A 1 92 ? -7.829 1.963 14.038 1.00 74.75 92 ILE A CA 1
ATOM 721 C C . ILE A 1 92 ? -7.946 2.877 12.816 1.00 74.75 92 ILE A C 1
ATOM 723 O O . ILE A 1 92 ? -7.978 2.398 11.692 1.00 74.75 92 ILE A O 1
ATOM 727 N N . GLU A 1 93 ? -7.963 4.192 13.024 1.00 82.00 93 GLU A N 1
ATOM 728 C CA . GLU A 1 93 ? -8.014 5.180 11.950 1.00 82.00 93 GLU A CA 1
ATOM 729 C C . GLU A 1 93 ? -6.817 5.073 11.004 1.00 82.00 93 GLU A C 1
ATOM 731 O O . GLU A 1 93 ? -7.002 4.884 9.805 1.00 82.00 93 GLU A O 1
ATOM 736 N N . ASN A 1 94 ? -5.599 5.066 11.547 1.00 82.25 94 ASN A N 1
ATOM 737 C CA . ASN A 1 94 ? -4.389 4.944 10.739 1.00 82.25 94 ASN A CA 1
ATOM 738 C C . ASN A 1 94 ? -4.266 3.551 10.0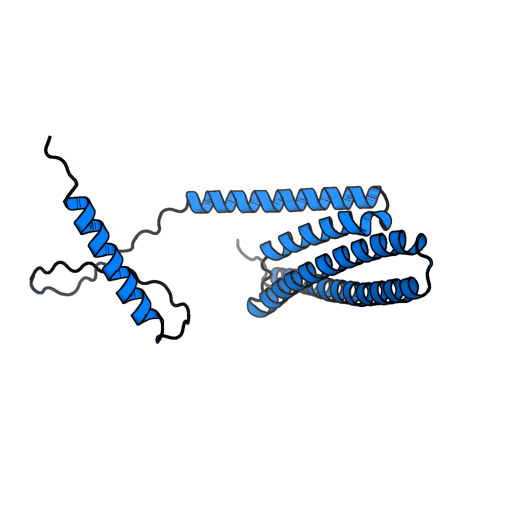99 1.00 82.25 94 ASN A C 1
ATOM 740 O O . ASN A 1 94 ? -3.707 3.420 9.015 1.00 82.25 94 ASN A O 1
ATOM 744 N N . VAL A 1 95 ? -4.786 2.507 10.757 1.00 83.25 95 VAL A N 1
ATOM 745 C CA . VAL A 1 95 ? -4.832 1.147 10.191 1.00 83.25 95 VAL A CA 1
ATOM 746 C C . VAL A 1 95 ? -5.776 1.097 8.988 1.00 83.25 95 VAL A C 1
ATOM 748 O O . VAL A 1 95 ? -5.427 0.512 7.965 1.00 83.25 95 VAL A O 1
ATOM 751 N N . VAL A 1 96 ? -6.946 1.736 9.081 1.00 85.31 96 VAL A N 1
ATOM 752 C CA . VAL A 1 96 ? -7.905 1.809 7.971 1.00 85.31 96 VAL A CA 1
ATOM 753 C C . VAL A 1 96 ? -7.341 2.651 6.824 1.00 85.31 96 VAL A C 1
ATOM 755 O O . VAL A 1 96 ? -7.381 2.187 5.686 1.00 85.31 96 VAL A O 1
ATOM 758 N N . GLU A 1 97 ? -6.740 3.816 7.097 1.00 86.56 97 GLU A N 1
ATOM 759 C CA . GLU A 1 97 ? -6.037 4.608 6.071 1.00 86.56 97 GLU A CA 1
ATOM 760 C C . GLU A 1 97 ? -4.988 3.770 5.331 1.00 86.56 97 GLU A C 1
ATOM 762 O O . GLU A 1 97 ? -4.950 3.757 4.099 1.00 86.56 97 GLU A O 1
ATOM 767 N N . LEU A 1 98 ? -4.160 3.040 6.086 1.00 88.50 98 LEU A N 1
ATOM 768 C CA . LEU A 1 98 ? -3.126 2.179 5.528 1.00 88.50 98 LEU A CA 1
ATOM 769 C C . LEU A 1 98 ? -3.742 1.076 4.658 1.00 88.50 98 LEU A C 1
ATOM 771 O O . LEU A 1 98 ? -3.272 0.849 3.550 1.00 88.50 98 LEU A O 1
ATOM 775 N N . SER A 1 99 ? -4.819 0.431 5.112 1.00 86.88 99 SER A N 1
ATOM 776 C CA . SER A 1 99 ? -5.482 -0.639 4.355 1.00 86.88 99 SER A CA 1
ATOM 777 C C . SER A 1 99 ? -6.064 -0.166 3.017 1.00 86.88 99 SER A C 1
ATOM 779 O O . SER A 1 99 ? -5.934 -0.864 2.009 1.00 86.88 99 SER A O 1
ATOM 781 N N . ILE A 1 100 ? -6.639 1.042 2.976 1.00 89.62 100 ILE A N 1
ATOM 782 C CA . ILE A 1 100 ? -7.152 1.649 1.741 1.00 89.62 100 ILE A CA 1
ATOM 783 C C . ILE A 1 100 ? -5.990 1.917 0.787 1.00 89.62 100 ILE A C 1
ATOM 785 O O . ILE A 1 100 ? -6.048 1.540 -0.382 1.00 89.62 100 ILE A O 1
ATOM 789 N N . ALA A 1 101 ? -4.919 2.532 1.287 1.00 90.12 101 ALA A N 1
ATOM 790 C CA . ALA A 1 101 ? -3.784 2.897 0.457 1.00 90.12 101 ALA A CA 1
ATOM 791 C C . ALA A 1 101 ? -3.025 1.670 -0.083 1.00 90.12 101 ALA A C 1
ATOM 793 O O . ALA A 1 101 ? -2.645 1.686 -1.250 1.00 90.12 101 ALA A O 1
ATOM 794 N N . VAL A 1 102 ? -2.882 0.584 0.694 1.00 88.00 102 VAL A N 1
ATOM 795 C CA . VAL A 1 102 ? -2.309 -0.685 0.194 1.00 88.00 102 VAL A CA 1
ATOM 796 C C . VAL A 1 102 ? -3.177 -1.258 -0.924 1.00 88.00 102 VAL A C 1
ATOM 798 O O . VAL A 1 102 ? -2.661 -1.602 -1.982 1.00 88.00 102 VAL A O 1
ATOM 801 N N . SER A 1 103 ? -4.496 -1.307 -0.721 1.00 89.56 103 SER A N 1
ATOM 802 C CA . SER A 1 103 ? -5.422 -1.873 -1.710 1.00 89.56 103 SER A CA 1
ATOM 803 C C . SER A 1 103 ? -5.384 -1.106 -3.036 1.00 89.56 103 SER A C 1
ATOM 805 O O . SER A 1 103 ? -5.387 -1.713 -4.102 1.00 89.56 103 SER A O 1
ATOM 807 N N . LEU A 1 104 ? -5.314 0.228 -2.978 1.00 90.88 104 LEU A N 1
ATOM 808 C CA . LEU A 1 104 ? -5.194 1.071 -4.171 1.00 90.88 104 LEU A CA 1
ATOM 809 C C . LEU A 1 104 ? -3.838 0.910 -4.861 1.00 90.88 104 LEU A C 1
ATOM 811 O O . LEU A 1 104 ? -3.781 0.888 -6.086 1.00 90.88 104 LEU A O 1
ATOM 815 N N . LEU A 1 105 ? -2.757 0.799 -4.090 1.00 89.62 105 LEU A N 1
ATOM 816 C CA . LEU A 1 105 ? -1.409 0.653 -4.628 1.00 89.62 105 LEU A CA 1
ATOM 817 C C . LEU A 1 105 ? -1.267 -0.666 -5.400 1.00 89.62 105 LEU A C 1
ATOM 819 O O . LEU A 1 105 ? -0.784 -0.653 -6.530 1.00 89.62 105 LEU A O 1
ATOM 8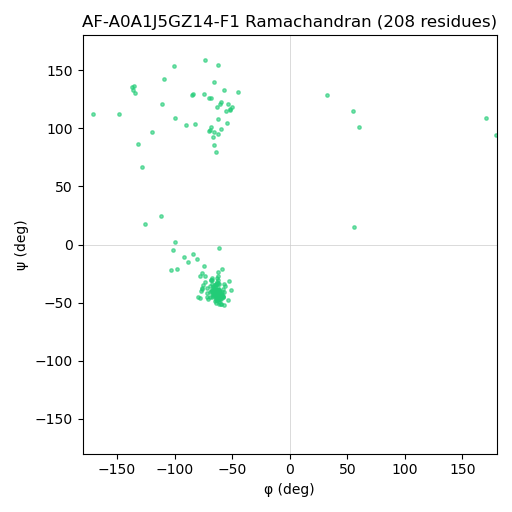23 N N . GLU A 1 106 ? -1.769 -1.771 -4.846 1.00 86.00 106 GLU A N 1
ATOM 824 C CA . GLU A 1 106 ? -1.811 -3.071 -5.529 1.00 86.00 106 GLU A CA 1
ATOM 825 C C . GLU A 1 106 ? -2.663 -3.015 -6.807 1.00 86.00 106 GLU A C 1
ATOM 827 O O . GLU A 1 106 ? -2.260 -3.536 -7.844 1.00 86.00 106 GLU A O 1
ATOM 832 N N . LEU A 1 107 ? -3.810 -2.326 -6.774 1.00 89.56 107 LEU A N 1
ATOM 833 C CA . LEU A 1 107 ? -4.685 -2.202 -7.942 1.00 89.56 107 LEU A CA 1
ATOM 834 C C . LEU A 1 107 ? -4.052 -1.369 -9.071 1.00 89.56 107 LEU A C 1
ATOM 836 O O . LEU A 1 107 ? -4.225 -1.681 -10.246 1.00 89.56 107 LEU A O 1
ATOM 840 N N . ILE A 1 108 ? -3.338 -0.294 -8.727 1.00 89.44 108 ILE A N 1
ATOM 841 C CA . ILE A 1 108 ? -2.750 0.628 -9.709 1.00 89.44 108 ILE A CA 1
ATOM 842 C C . ILE A 1 108 ? -1.483 0.037 -10.325 1.00 89.44 108 ILE A C 1
ATOM 844 O O . ILE A 1 108 ? -1.310 0.105 -11.539 1.00 89.44 108 ILE A O 1
ATOM 848 N N . PHE A 1 109 ? -0.596 -0.520 -9.500 1.00 86.12 109 PHE A N 1
ATOM 849 C CA . PHE A 1 109 ? 0.750 -0.890 -9.938 1.00 86.12 109 PHE A CA 1
ATOM 850 C C . PHE A 1 109 ? 0.946 -2.383 -10.171 1.00 86.12 109 PHE A C 1
ATOM 852 O O . PHE A 1 109 ? 1.856 -2.757 -10.902 1.00 86.12 109 PHE A O 1
ATOM 859 N N . ASN A 1 110 ? 0.111 -3.231 -9.571 1.00 83.81 110 ASN A N 1
ATOM 860 C CA . ASN A 1 110 ? 0.296 -4.679 -9.590 1.00 83.81 110 ASN A CA 1
ATOM 861 C C . ASN A 1 110 ? -0.937 -5.429 -10.120 1.00 83.81 110 ASN A C 1
ATOM 863 O O . ASN A 1 110 ? -1.069 -6.633 -9.920 1.00 83.81 110 ASN A O 1
ATOM 867 N N . SER A 1 111 ? -1.851 -4.748 -10.823 1.00 85.56 111 SER A N 1
ATOM 868 C CA . SER A 1 111 ? -3.063 -5.373 -11.378 1.00 85.56 111 SER A CA 1
ATOM 869 C C . SER A 1 111 ? -2.753 -6.556 -12.294 1.00 85.56 111 SER A C 1
ATOM 871 O O . SER A 1 111 ? -3.461 -7.557 -12.242 1.00 85.56 111 SER A O 1
ATOM 873 N N . SER A 1 112 ? -1.666 -6.491 -13.065 1.00 85.06 112 SER A N 1
ATOM 874 C CA . SER A 1 112 ? -1.251 -7.557 -13.985 1.00 85.06 112 SER A CA 1
ATOM 875 C C . SER A 1 112 ? -0.906 -8.882 -13.297 1.00 85.06 112 SER A C 1
ATOM 877 O O . SER A 1 112 ? -1.008 -9.929 -13.933 1.00 85.06 112 SER A O 1
ATOM 879 N N . ALA A 1 113 ? -0.533 -8.868 -12.013 1.00 85.56 113 ALA A N 1
ATOM 880 C CA . ALA A 1 113 ? -0.264 -10.081 -11.241 1.00 85.56 113 ALA A CA 1
ATOM 881 C C . ALA A 1 113 ? -1.542 -10.760 -10.715 1.00 85.56 113 ALA A C 1
ATOM 883 O O . ALA A 1 113 ? -1.492 -11.904 -10.258 1.00 85.56 113 ALA A O 1
ATOM 884 N N . TYR A 1 114 ? -2.691 -10.080 -10.778 1.00 87.31 114 TYR A N 1
ATOM 885 C CA . TYR A 1 114 ? -3.967 -10.567 -10.265 1.00 87.31 114 TYR A CA 1
ATOM 886 C C . TYR A 1 114 ? -4.927 -10.922 -11.400 1.00 87.31 114 TYR A C 1
ATOM 888 O O . TYR A 1 114 ? -5.041 -10.208 -12.394 1.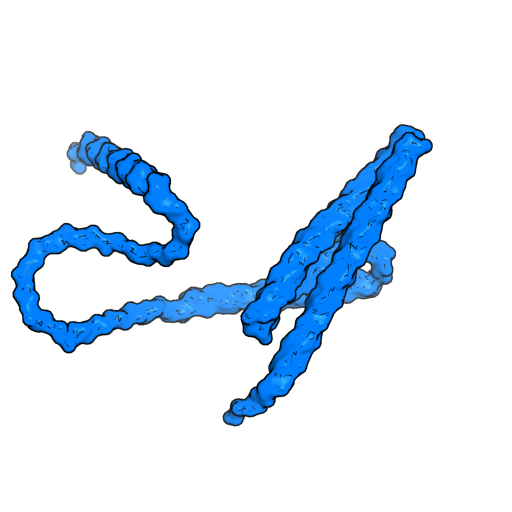00 87.31 114 TYR A O 1
ATOM 896 N N . SER A 1 115 ? -5.691 -12.000 -11.213 1.00 93.56 115 SER A N 1
ATOM 897 C CA . SER A 1 115 ? -6.821 -12.309 -12.100 1.00 93.56 115 SER A CA 1
ATOM 898 C C . SER A 1 115 ? -7.891 -11.210 -12.055 1.00 93.56 115 SER A C 1
ATOM 900 O O . SER A 1 115 ? -8.066 -10.560 -11.021 1.00 93.56 115 SER A O 1
ATOM 902 N N . ASP A 1 116 ? -8.675 -11.067 -13.126 1.00 93.00 116 ASP A N 1
ATOM 903 C CA . ASP A 1 116 ? -9.772 -10.088 -13.210 1.00 93.00 116 ASP A CA 1
ATOM 904 C C . ASP A 1 116 ? -10.723 -10.166 -12.003 1.00 93.00 116 ASP A C 1
ATOM 906 O O . ASP A 1 116 ? -11.143 -9.151 -11.447 1.00 93.00 116 ASP A O 1
ATOM 910 N N . GLN A 1 117 ? -11.017 -11.383 -11.530 1.00 94.69 117 GLN A N 1
ATOM 911 C CA . GLN A 1 117 ? -11.862 -11.596 -10.352 1.00 94.69 117 GLN A CA 1
ATOM 912 C C . GLN A 1 117 ? -11.214 -11.055 -9.070 1.00 94.69 117 GLN A C 1
ATOM 914 O O . GLN A 1 117 ? -11.888 -10.414 -8.264 1.00 94.69 117 GLN A O 1
ATOM 919 N N . MET A 1 118 ? -9.909 -11.273 -8.879 1.00 90.94 118 MET A N 1
ATOM 920 C CA . MET A 1 118 ? -9.172 -10.751 -7.723 1.00 90.94 118 MET A CA 1
ATOM 921 C C . MET A 1 118 ? -9.099 -9.223 -7.744 1.00 90.94 118 MET A C 1
ATOM 923 O O . MET A 1 118 ? -9.278 -8.599 -6.699 1.00 90.94 118 MET A O 1
ATOM 927 N N . GLN A 1 119 ? -8.909 -8.619 -8.920 1.00 92.50 119 GLN A N 1
ATOM 928 C CA . GLN A 1 119 ? -8.915 -7.163 -9.075 1.00 92.50 119 GLN A CA 1
ATOM 929 C C . GLN A 1 119 ? -10.273 -6.566 -8.679 1.00 92.50 119 GLN A C 1
ATOM 931 O O . GLN A 1 119 ? -10.324 -5.589 -7.934 1.00 92.50 119 GLN A O 1
ATOM 936 N N . ILE A 1 120 ? -11.382 -7.182 -9.106 1.00 92.12 120 ILE A N 1
ATOM 937 C CA . ILE A 1 120 ? -12.735 -6.749 -8.725 1.00 92.12 120 ILE A CA 1
ATOM 938 C C . ILE A 1 120 ? -12.938 -6.859 -7.209 1.00 92.12 120 ILE A C 1
ATOM 940 O O . ILE A 1 120 ? -13.461 -5.933 -6.590 1.00 92.12 120 ILE A O 1
ATOM 944 N N . VAL A 1 121 ? -12.499 -7.958 -6.588 1.00 91.94 121 VAL A N 1
ATOM 945 C CA . VAL A 1 121 ? -12.595 -8.138 -5.130 1.00 91.94 121 VAL A CA 1
ATOM 946 C C . VAL A 1 121 ? -11.782 -7.076 -4.385 1.00 91.94 121 VAL A C 1
ATOM 948 O O . VAL A 1 121 ? -12.297 -6.468 -3.446 1.00 91.94 121 VAL A O 1
ATOM 951 N N . LEU A 1 122 ? -10.551 -6.798 -4.824 1.00 88.75 122 LEU A N 1
ATOM 952 C CA . LEU A 1 122 ? -9.702 -5.735 -4.275 1.00 88.75 122 LEU A CA 1
ATOM 953 C C . LEU A 1 122 ? -10.358 -4.355 -4.412 1.00 88.75 122 LEU A C 1
ATOM 955 O O . LEU A 1 122 ? -10.377 -3.588 -3.449 1.00 88.75 122 LEU A O 1
ATOM 959 N N . ALA A 1 123 ? -10.954 -4.058 -5.568 1.00 91.88 123 ALA A N 1
ATOM 960 C CA . ALA A 1 123 ? -11.654 -2.801 -5.811 1.00 91.88 123 ALA A CA 1
ATOM 961 C C . ALA A 1 123 ? -12.888 -2.640 -4.907 1.00 91.88 123 ALA A C 1
ATOM 963 O O . ALA A 1 123 ? -13.079 -1.582 -4.303 1.00 91.88 123 ALA A O 1
ATOM 964 N N . ILE A 1 124 ? -13.699 -3.695 -4.755 1.00 93.38 124 ILE A N 1
ATOM 965 C CA . ILE A 1 124 ? -14.857 -3.697 -3.850 1.00 93.38 124 ILE A CA 1
ATOM 966 C C . ILE A 1 124 ? -14.396 -3.502 -2.404 1.00 93.38 124 ILE A C 1
ATOM 968 O O . ILE A 1 124 ? -14.958 -2.676 -1.686 1.00 93.38 124 ILE A O 1
ATOM 972 N N . MET A 1 125 ? -13.351 -4.211 -1.975 1.00 90.75 125 MET A N 1
ATOM 973 C CA . MET A 1 125 ? -12.805 -4.081 -0.626 1.00 90.75 125 MET A CA 1
ATOM 974 C C . MET A 1 125 ? -12.301 -2.656 -0.360 1.00 90.75 125 MET A C 1
ATOM 976 O O . MET A 1 125 ? -12.643 -2.071 0.669 1.00 90.75 125 MET A O 1
ATOM 980 N N . ALA A 1 126 ? -11.560 -2.061 -1.300 1.00 91.19 126 ALA A N 1
ATOM 981 C CA . ALA A 1 126 ? -11.100 -0.678 -1.201 1.00 91.19 126 ALA A CA 1
ATOM 982 C C . ALA A 1 126 ? -12.276 0.308 -1.105 1.00 91.19 126 ALA A C 1
ATOM 984 O O . ALA A 1 126 ? -12.265 1.198 -0.253 1.00 91.19 126 ALA A O 1
ATOM 985 N N . ALA A 1 127 ? -13.321 0.120 -1.918 1.00 93.00 127 ALA A N 1
ATOM 986 C CA . ALA A 1 127 ? -14.518 0.958 -1.896 1.00 93.00 127 ALA A CA 1
ATOM 987 C C . ALA A 1 127 ? -15.285 0.849 -0.568 1.00 93.00 127 ALA A C 1
ATOM 989 O O . ALA A 1 127 ? -15.694 1.866 -0.006 1.00 93.00 127 ALA A O 1
ATOM 990 N N . VAL A 1 128 ? -15.437 -0.362 -0.023 1.00 93.06 128 VAL A N 1
ATOM 991 C CA . VAL A 1 128 ? -16.099 -0.597 1.270 1.00 93.06 128 VAL A CA 1
ATOM 992 C C . VAL A 1 128 ? -15.300 0.018 2.419 1.00 93.06 128 VAL A C 1
ATOM 994 O O . VAL A 1 128 ? -15.877 0.679 3.289 1.00 93.06 128 VAL A O 1
ATOM 997 N N . LEU A 1 129 ? -13.974 -0.141 2.426 1.00 90.00 129 LEU A N 1
ATOM 998 C CA . LEU A 1 129 ? -13.104 0.474 3.431 1.00 90.00 129 LEU A CA 1
ATOM 999 C C . LEU A 1 129 ? -13.159 2.003 3.350 1.00 90.00 129 LEU A C 1
ATOM 1001 O O . LEU A 1 129 ? -13.283 2.668 4.379 1.00 90.00 129 LEU A O 1
ATOM 1005 N N . PHE A 1 130 ? -13.158 2.564 2.141 1.00 91.00 130 PHE A N 1
ATOM 1006 C CA . PHE A 1 130 ? -13.301 4.000 1.919 1.00 91.00 130 PHE A CA 1
ATOM 1007 C C . PHE A 1 130 ? -14.670 4.534 2.371 1.00 91.00 130 PHE A C 1
ATOM 1009 O O . PHE A 1 130 ? -14.748 5.558 3.055 1.00 91.00 130 PHE A O 1
ATOM 1016 N N . ALA A 1 131 ? -15.759 3.823 2.070 1.00 88.94 131 ALA A N 1
ATOM 1017 C CA . ALA A 1 131 ? -17.098 4.164 2.550 1.00 88.94 131 ALA A CA 1
ATOM 1018 C C . ALA A 1 131 ? -17.172 4.128 4.087 1.00 88.94 131 ALA A C 1
ATOM 1020 O O . ALA A 1 131 ? -17.691 5.046 4.720 1.00 88.94 131 ALA A O 1
ATOM 1021 N N . THR A 1 132 ? -16.573 3.109 4.706 1.00 87.50 132 THR A N 1
ATOM 1022 C CA . THR A 1 132 ? -16.502 2.984 6.170 1.00 87.50 132 THR A CA 1
ATOM 1023 C C . THR A 1 132 ? -15.703 4.133 6.791 1.00 87.50 132 THR A C 1
ATOM 1025 O O . THR A 1 132 ? -16.100 4.707 7.810 1.00 87.50 132 THR A O 1
ATOM 1028 N N . TYR A 1 133 ? -14.589 4.501 6.160 1.00 86.38 133 TYR A N 1
ATOM 1029 C CA . TYR A 1 133 ? -13.727 5.596 6.588 1.00 86.38 133 TYR A CA 1
ATOM 1030 C C . TYR A 1 133 ? -14.444 6.952 6.523 1.00 86.38 133 TYR A C 1
ATOM 1032 O O . TYR A 1 133 ? -14.493 7.678 7.519 1.00 86.38 133 TYR A O 1
ATOM 1040 N N . THR A 1 134 ? -15.066 7.267 5.384 1.00 87.06 134 THR A N 1
ATOM 1041 C CA . THR A 1 134 ? -15.802 8.526 5.177 1.00 87.06 134 THR A CA 1
ATOM 1042 C C . THR A 1 134 ? -17.011 8.645 6.101 1.00 87.06 134 THR A C 1
ATOM 1044 O O . THR A 1 134 ? -17.215 9.702 6.700 1.00 87.06 134 THR A O 1
ATOM 1047 N N . PHE A 1 135 ? -17.763 7.559 6.307 1.00 86.56 135 PHE A N 1
ATOM 1048 C CA . PHE A 1 135 ? -18.887 7.539 7.242 1.00 86.56 135 PHE A CA 1
ATOM 1049 C C . PHE A 1 135 ? -18.438 7.850 8.675 1.00 86.56 135 PHE A C 1
ATOM 1051 O O . PHE A 1 135 ? -19.010 8.716 9.338 1.00 86.56 135 PHE A O 1
ATOM 1058 N N . ARG A 1 136 ? -17.361 7.212 9.150 1.00 82.50 136 ARG A N 1
ATOM 1059 C CA . ARG A 1 136 ? -16.818 7.453 10.496 1.00 82.50 136 ARG A CA 1
ATOM 1060 C C . ARG A 1 136 ? -16.358 8.903 10.682 1.00 82.50 136 ARG A C 1
ATOM 1062 O O . ARG A 1 136 ? -16.613 9.494 11.733 1.00 82.50 136 ARG A O 1
ATOM 1069 N N . TYR A 1 137 ? -15.702 9.472 9.673 1.00 77.12 137 TYR A N 1
ATOM 1070 C CA . TYR A 1 137 ? -15.294 10.878 9.669 1.00 77.12 137 TYR A CA 1
ATOM 1071 C C . TYR A 1 137 ? -16.493 11.819 9.729 1.00 77.12 137 TYR A C 1
ATOM 1073 O O . TYR A 1 137 ? -16.519 12.750 10.536 1.00 77.12 137 TYR A O 1
ATOM 1081 N N . HIS A 1 138 ? -17.515 11.541 8.923 1.00 77.25 138 HIS A N 1
ATOM 1082 C CA . HIS A 1 138 ? -18.717 12.354 8.898 1.00 77.25 138 HIS A CA 1
ATOM 1083 C C . HIS A 1 138 ? -19.447 12.325 10.248 1.00 77.25 138 HIS A C 1
ATOM 1085 O O . HIS A 1 138 ? -19.860 13.377 10.741 1.00 77.25 138 HIS A O 1
ATOM 1091 N N . VAL A 1 139 ? -19.548 11.153 10.882 1.00 75.12 139 VAL A N 1
ATOM 1092 C CA . VAL A 1 139 ? -20.152 11.001 12.213 1.00 75.12 139 VAL A CA 1
ATOM 1093 C C . VAL A 1 139 ? -19.376 11.790 13.268 1.00 75.12 139 VAL A C 1
ATOM 1095 O O . VAL A 1 139 ? -19.988 12.506 14.057 1.00 75.12 139 VAL A O 1
ATOM 1098 N N . ARG A 1 140 ? -18.037 11.737 13.266 1.00 75.12 140 ARG A N 1
ATOM 1099 C CA . ARG A 1 140 ? -17.222 12.546 14.192 1.00 75.12 140 ARG A CA 1
ATOM 1100 C C . ARG A 1 140 ? -17.442 14.043 14.000 1.00 75.12 140 ARG A C 1
ATOM 1102 O O . ARG A 1 140 ? -17.630 14.747 14.985 1.00 75.12 140 ARG A O 1
ATOM 1109 N N . ALA A 1 141 ? -17.487 14.509 12.754 1.00 75.75 141 ALA A N 1
ATOM 1110 C CA . ALA A 1 141 ? -17.734 15.916 12.451 1.00 75.75 141 ALA A CA 1
ATOM 1111 C C . ALA A 1 141 ? -19.126 16.385 12.916 1.00 75.75 141 ALA A C 1
ATOM 1113 O O . ALA A 1 141 ? -19.295 17.539 13.300 1.00 75.75 141 ALA A O 1
ATOM 1114 N N . ILE A 1 142 ? -20.129 15.502 12.893 1.00 74.75 142 ILE A N 1
ATOM 1115 C CA . ILE A 1 142 ? -21.461 15.784 13.442 1.00 74.75 142 ILE A CA 1
ATOM 1116 C C . ILE A 1 142 ? -21.400 15.837 14.972 1.00 74.75 142 ILE A C 1
ATOM 1118 O O . ILE A 1 142 ? -21.896 16.793 15.557 1.00 74.75 142 ILE A O 1
ATOM 1122 N N . ILE A 1 143 ? -20.751 14.866 15.620 1.00 74.12 143 ILE A N 1
ATOM 1123 C CA . ILE A 1 143 ? -20.603 14.836 17.084 1.00 74.12 143 ILE A CA 1
ATOM 1124 C C . ILE A 1 143 ? -19.865 16.077 17.590 1.00 74.12 143 ILE A C 1
ATOM 1126 O O . ILE A 1 143 ? -20.289 16.660 18.576 1.00 74.12 143 ILE A O 1
ATOM 1130 N N . GLU A 1 144 ? -18.807 16.522 16.914 1.00 76.00 144 GLU A N 1
ATOM 1131 C CA . GLU A 1 144 ? -18.073 17.734 17.295 1.00 76.00 144 GLU A CA 1
ATOM 1132 C C . GLU A 1 144 ? -18.935 18.997 17.160 1.00 76.00 144 GLU A C 1
ATOM 1134 O O . GLU A 1 144 ? -18.862 19.891 17.997 1.00 76.00 144 GLU A O 1
ATOM 1139 N N . LYS A 1 145 ? -19.814 19.049 16.151 1.00 76.00 145 LYS A N 1
ATOM 1140 C CA . LYS A 1 145 ? -20.785 20.141 15.985 1.00 76.00 145 LYS A CA 1
ATOM 1141 C C . LYS A 1 145 ? -21.937 20.090 16.992 1.00 76.00 145 LYS A C 1
ATOM 1143 O O . LYS A 1 145 ? -22.518 21.132 17.277 1.00 76.00 145 LYS A O 1
ATOM 1148 N N . LEU A 1 146 ? -22.287 18.903 17.489 1.00 73.25 146 LEU A N 1
ATOM 1149 C CA . LEU A 1 146 ? -23.329 18.695 18.501 1.00 73.25 146 LEU A CA 1
ATOM 1150 C C . LEU A 1 146 ? -22.786 18.700 19.934 1.00 73.25 146 LEU A C 1
ATOM 1152 O O . LEU A 1 146 ? -23.580 18.731 20.874 1.00 73.25 146 LEU A O 1
ATOM 1156 N N . ALA A 1 147 ? -21.465 18.658 20.119 1.00 70.12 147 ALA A N 1
ATOM 1157 C CA . ALA A 1 147 ? -20.860 18.722 21.434 1.00 70.12 147 ALA A CA 1
ATOM 1158 C C . ALA A 1 147 ? -21.204 20.088 22.048 1.00 70.12 147 ALA A C 1
ATOM 1160 O O . ALA A 1 147 ? -20.845 21.120 21.469 1.00 70.12 147 ALA A O 1
ATOM 1161 N N . PRO A 1 148 ? -21.919 20.129 23.188 1.00 64.31 148 PRO A N 1
ATOM 1162 C CA . PRO A 1 148 ? -22.192 21.389 23.855 1.00 64.31 148 PRO A CA 1
ATOM 1163 C C . PRO A 1 148 ? -20.852 22.052 24.166 1.00 64.31 148 PRO A C 1
ATOM 1165 O O . PRO A 1 148 ? -19.924 21.385 24.634 1.00 64.31 148 PRO A O 1
ATOM 1168 N N . ALA A 1 149 ? -20.744 23.350 23.857 1.00 65.69 149 ALA A N 1
ATOM 1169 C CA . ALA A 1 149 ? -19.563 24.145 24.177 1.00 65.69 149 ALA A CA 1
ATOM 1170 C C . ALA A 1 149 ? -19.153 23.831 25.621 1.00 65.69 149 ALA A C 1
ATOM 1172 O O . ALA A 1 149 ? -20.047 23.794 26.475 1.00 65.69 149 ALA A O 1
ATOM 1173 N N . PRO A 1 150 ? -17.862 23.546 25.894 1.00 61.28 150 PRO A N 1
ATOM 1174 C CA . PRO A 1 150 ? -17.438 23.160 27.229 1.00 61.28 150 PRO A CA 1
ATOM 1175 C C . PRO A 1 150 ? -17.961 24.224 28.177 1.00 61.28 150 PRO A C 1
ATOM 1177 O O . PRO A 1 150 ? -17.631 25.403 28.016 1.00 61.28 150 PRO A O 1
ATOM 1180 N N . ALA A 1 151 ? -18.853 23.814 29.085 1.00 55.31 151 ALA A N 1
ATOM 1181 C CA . ALA A 1 151 ? -19.357 24.695 30.113 1.00 55.31 151 ALA A CA 1
ATOM 1182 C C . ALA A 1 151 ? -18.115 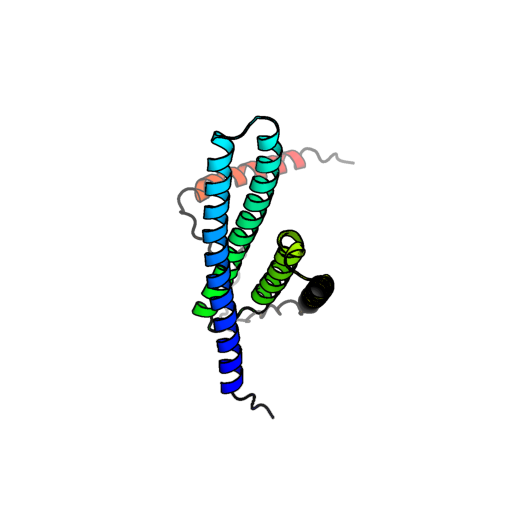25.286 30.769 1.00 55.31 151 ALA A C 1
ATOM 1184 O O . ALA A 1 151 ? -17.270 24.552 31.287 1.00 55.31 151 ALA A O 1
ATOM 1185 N N . VAL A 1 152 ? -17.946 26.600 30.634 1.00 54.44 152 VAL A N 1
ATOM 1186 C CA . VAL A 1 152 ? -16.952 27.328 31.402 1.00 54.44 152 VAL A CA 1
ATOM 1187 C C . VAL A 1 152 ? -17.405 27.132 32.838 1.00 54.44 152 VAL A C 1
ATOM 1189 O O . VAL A 1 152 ? -18.322 27.805 33.297 1.00 54.44 152 VAL A O 1
ATOM 1192 N N . VAL A 1 153 ? -16.836 26.129 33.503 1.00 52.47 153 VAL A N 1
ATOM 1193 C CA . VAL A 1 153 ? -16.932 25.986 34.945 1.00 52.47 153 VAL A CA 1
ATOM 1194 C C . VAL A 1 153 ? -16.149 27.175 35.471 1.00 52.47 153 VAL A C 1
ATOM 1196 O O . VAL A 1 153 ? -14.921 27.168 35.518 1.00 52.47 153 VAL A O 1
ATOM 1199 N N . ILE A 1 154 ? -16.869 28.264 35.722 1.00 53.78 154 ILE A N 1
ATOM 1200 C CA . ILE A 1 154 ? -16.383 29.326 36.582 1.00 53.78 154 ILE A CA 1
ATOM 1201 C C . ILE A 1 154 ? -16.386 28.672 37.961 1.00 53.78 154 ILE A C 1
ATOM 1203 O O . ILE A 1 154 ? -17.444 28.506 38.560 1.00 53.78 154 ILE A O 1
ATOM 1207 N N . GLU A 1 155 ? -15.227 28.195 38.413 1.00 44.41 155 GLU A N 1
ATOM 1208 C CA . GLU A 1 155 ? -15.012 27.995 39.842 1.00 44.41 155 GLU A CA 1
ATOM 1209 C C . GLU A 1 155 ? -15.180 29.380 40.479 1.00 44.41 155 GLU A C 1
ATOM 1211 O O . GLU A 1 155 ? -14.303 30.240 40.369 1.00 44.41 155 GLU A O 1
ATOM 1216 N N . GLU A 1 156 ? -16.357 29.642 41.049 1.00 43.12 156 GLU A N 1
ATOM 1217 C CA . GLU A 1 156 ? -16.509 30.710 42.027 1.00 43.12 156 GLU A CA 1
ATOM 1218 C C . GLU A 1 156 ? -15.678 30.299 43.241 1.00 43.12 156 GLU A C 1
ATOM 1220 O O . GLU A 1 156 ? -16.084 29.480 44.062 1.00 43.12 156 GLU A O 1
ATOM 1225 N N . ASP A 1 157 ? -14.455 30.823 43.290 1.00 37.16 157 ASP A N 1
ATOM 1226 C CA . ASP A 1 157 ? -13.590 30.786 44.459 1.00 37.16 157 ASP A CA 1
ATOM 1227 C C . ASP A 1 157 ? -14.258 31.641 45.549 1.00 37.16 157 ASP A C 1
ATOM 1229 O O . ASP A 1 157 ? -14.033 32.849 45.674 1.00 37.16 157 ASP A O 1
ATOM 1233 N N . GLU A 1 158 ? -15.168 31.023 46.306 1.00 46.56 158 GLU A N 1
ATOM 1234 C CA . GLU A 1 158 ? -15.645 31.536 47.586 1.00 46.56 158 GLU A CA 1
ATOM 1235 C C . GLU A 1 158 ? -14.466 31.555 48.565 1.00 46.56 158 GLU A C 1
ATOM 1237 O O . GLU A 1 158 ? -14.303 30.658 49.380 1.00 46.56 158 GLU A O 1
ATOM 1242 N N . THR A 1 159 ? -13.595 32.559 48.476 1.00 46.75 159 THR A N 1
ATOM 1243 C CA . THR A 1 159 ? -12.890 33.155 49.622 1.00 46.75 159 THR A CA 1
ATOM 1244 C C . THR A 1 159 ? -11.957 34.271 49.160 1.00 46.75 159 THR A C 1
ATOM 1246 O O . THR A 1 159 ? -10.788 34.056 48.855 1.00 46.75 159 THR A O 1
ATOM 1249 N N . LYS A 1 160 ? -12.456 35.510 49.202 1.00 37.09 160 LYS A N 1
ATOM 1250 C CA . LYS A 1 160 ? -11.835 36.642 49.921 1.00 37.09 160 LYS A CA 1
ATOM 1251 C C . LYS A 1 160 ? -12.537 37.942 49.553 1.00 37.09 160 LYS A C 1
ATOM 1253 O O . LYS A 1 160 ? -12.376 38.498 48.472 1.00 37.09 160 LYS A O 1
ATOM 1258 N N . SER A 1 161 ? -13.279 38.448 50.526 1.00 44.62 161 SER A N 1
ATOM 1259 C CA . SER A 1 161 ? -13.537 39.868 50.682 1.00 44.62 161 SER A CA 1
ATOM 1260 C C . SER A 1 161 ? -12.207 40.621 50.762 1.00 44.62 161 SER A C 1
ATOM 1262 O O . SER A 1 161 ? -11.481 40.430 51.731 1.00 44.62 161 SER A O 1
ATOM 1264 N N . GLU A 1 162 ? -11.903 41.473 49.786 1.00 36.34 162 GLU A N 1
ATOM 1265 C CA . GLU A 1 162 ? -11.252 42.765 50.031 1.00 36.34 162 GLU A CA 1
ATOM 1266 C C . GLU A 1 162 ? -11.234 43.633 48.762 1.00 36.34 162 GLU A C 1
ATOM 1268 O O . GLU A 1 162 ? -10.577 43.339 47.771 1.00 36.34 162 GLU A O 1
ATOM 1273 N N . PHE A 1 163 ? -12.005 44.716 48.854 1.00 35.78 163 PHE A N 1
ATOM 1274 C CA . PHE A 1 163 ? -11.711 46.069 48.382 1.00 35.78 163 PHE A CA 1
ATOM 1275 C C . PHE A 1 163 ? -11.326 46.311 46.904 1.00 35.78 163 PHE A C 1
ATOM 1277 O O . PHE A 1 163 ? -10.259 45.970 46.403 1.00 35.78 163 PHE A O 1
ATOM 1284 N N . VAL A 1 164 ? -12.217 47.041 46.229 1.00 41.03 164 VAL A N 1
ATOM 1285 C CA . VAL A 1 164 ? -12.142 47.490 44.835 1.00 41.03 164 VAL A CA 1
ATOM 1286 C C . VAL A 1 164 ? -11.136 48.635 44.653 1.00 41.03 164 VAL A C 1
ATOM 1288 O O . VAL A 1 164 ? -11.270 49.684 45.277 1.00 41.03 164 VAL A O 1
ATOM 1291 N N . VAL A 1 165 ? -10.225 48.497 43.682 1.00 42.06 165 VAL A N 1
ATOM 1292 C CA . VAL A 1 165 ? -9.647 49.625 42.921 1.00 42.06 165 VAL A CA 1
ATOM 1293 C C . VAL A 1 165 ? -9.661 49.250 41.431 1.00 42.06 165 VAL A C 1
ATOM 1295 O O . VAL A 1 165 ? -9.211 48.156 41.085 1.00 42.06 165 VAL A O 1
ATOM 1298 N N . PRO A 1 166 ? -10.163 50.101 40.514 1.00 45.75 166 PRO A N 1
ATOM 1299 C CA . PRO A 1 166 ? -10.276 49.740 39.109 1.00 45.75 166 PRO A CA 1
ATOM 1300 C C . PRO A 1 166 ? -8.961 50.016 38.369 1.00 45.75 166 PRO A C 1
ATOM 1302 O O . PRO A 1 166 ? -8.447 51.132 38.382 1.00 45.75 166 PRO A O 1
ATOM 1305 N N . MET A 1 167 ? -8.447 49.025 37.636 1.00 41.03 167 MET A N 1
ATOM 1306 C CA . MET A 1 167 ? -7.530 49.274 36.519 1.00 41.03 167 MET A CA 1
ATOM 1307 C C . MET A 1 167 ? -7.912 48.425 35.302 1.00 41.03 167 MET A C 1
ATOM 1309 O O . MET A 1 167 ? -8.171 47.228 35.438 1.00 41.03 167 MET A O 1
ATOM 1313 N N . PRO A 1 168 ? -7.909 49.001 34.087 1.00 48.03 168 PRO A N 1
ATOM 1314 C CA . PRO A 1 168 ? -8.245 48.274 32.878 1.00 48.03 168 PRO A CA 1
ATOM 1315 C C . PRO A 1 168 ? -7.009 47.508 32.404 1.00 48.03 168 PRO A C 1
ATOM 1317 O O . PRO A 1 168 ? -6.091 48.082 31.817 1.00 48.03 168 PRO A O 1
ATOM 1320 N N . VAL A 1 169 ? -6.970 46.194 32.621 1.00 44.16 169 VAL A N 1
ATOM 1321 C CA . VAL A 1 169 ? -5.888 45.358 32.088 1.00 44.16 169 VAL A CA 1
ATOM 1322 C C . VAL A 1 169 ? -6.450 44.295 31.152 1.00 44.16 169 VAL A C 1
ATOM 1324 O O . VAL A 1 169 ? -6.835 43.199 31.542 1.00 44.16 169 VAL A O 1
ATOM 1327 N N . ARG A 1 170 ? -6.404 44.618 29.856 1.00 50.72 170 ARG A N 1
ATOM 1328 C CA . ARG A 1 170 ? -6.337 43.639 28.762 1.00 50.72 170 ARG A CA 1
ATOM 1329 C C . ARG A 1 170 ? -5.217 42.619 29.028 1.00 50.72 170 ARG A C 1
ATOM 1331 O O . ARG A 1 170 ? -4.051 43.004 28.956 1.00 50.72 170 ARG A O 1
ATOM 1338 N N . ARG A 1 171 ? -5.531 41.326 29.168 1.00 42.06 171 ARG A N 1
ATOM 1339 C CA . ARG A 1 171 ? -4.647 40.181 28.819 1.00 42.06 171 ARG A CA 1
ATOM 1340 C C . ARG A 1 171 ? -5.537 39.018 28.370 1.00 42.06 171 ARG A C 1
ATOM 1342 O O . ARG A 1 171 ? -6.422 38.625 29.104 1.00 42.06 171 ARG A O 1
ATOM 1349 N N . VAL A 1 172 ? -5.537 38.581 27.110 1.00 44.03 172 VAL A N 1
ATOM 1350 C CA . VAL A 1 172 ? -4.488 37.876 26.341 1.00 44.03 172 VAL A CA 1
ATOM 1351 C C . VAL A 1 172 ? -4.088 36.528 26.959 1.00 44.03 172 VAL A C 1
ATOM 1353 O O . VAL A 1 172 ? -3.277 36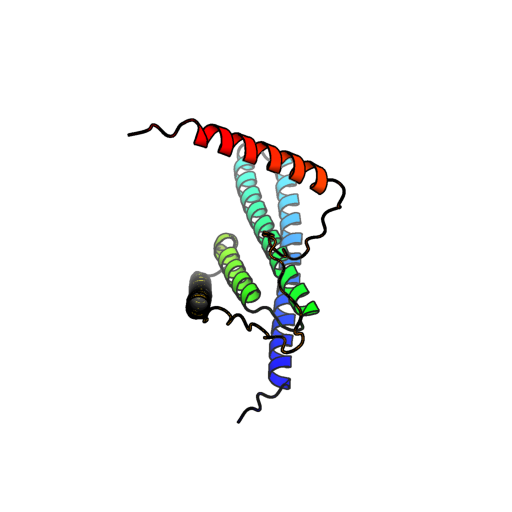.482 27.875 1.00 44.03 172 VAL A O 1
ATOM 1356 N N . ARG A 1 173 ? -4.655 35.475 26.343 1.00 46.28 173 ARG A N 1
ATOM 1357 C CA . ARG A 1 173 ? -4.140 34.128 26.007 1.00 46.28 173 ARG A CA 1
ATOM 1358 C C . ARG A 1 173 ? -3.108 33.471 26.931 1.00 46.28 173 ARG A C 1
ATOM 1360 O O . ARG A 1 173 ? -1.976 33.936 27.023 1.00 46.28 173 ARG A O 1
ATOM 1367 N N . ARG A 1 174 ? -3.404 32.226 27.325 1.00 36.06 174 ARG A N 1
ATOM 1368 C CA . ARG A 1 174 ? -2.385 31.171 27.412 1.00 36.06 174 ARG A CA 1
ATOM 1369 C C . ARG A 1 174 ? -2.466 30.274 26.171 1.00 36.06 174 ARG A C 1
ATOM 1371 O O . ARG A 1 174 ? -3.441 29.565 25.957 1.00 36.06 174 ARG A O 1
ATOM 1378 N N . VAL A 1 175 ? -1.448 30.411 25.326 1.00 43.25 175 VAL A N 1
ATOM 1379 C CA . VAL A 1 175 ? -1.082 29.498 24.237 1.00 43.25 175 VAL A CA 1
ATOM 1380 C C . VAL A 1 175 ? -0.226 28.404 24.867 1.00 43.25 175 VAL A C 1
ATOM 1382 O O . VAL A 1 175 ? 0.703 28.717 25.610 1.00 43.25 175 VAL A O 1
ATOM 1385 N N . VAL A 1 176 ? -0.577 27.150 24.592 1.00 39.78 176 VAL A N 1
ATOM 1386 C CA . VAL A 1 176 ? 0.160 25.956 25.017 1.00 39.78 176 VAL A CA 1
ATOM 1387 C C . VAL A 1 176 ? 1.529 25.919 24.333 1.00 39.78 176 VAL A C 1
ATOM 1389 O O . VAL A 1 176 ? 1.686 26.298 23.173 1.00 39.78 176 VAL A O 1
ATOM 1392 N N . GLU A 1 177 ? 2.520 25.518 25.117 1.00 38.53 177 GLU A N 1
ATOM 1393 C CA . GLU A 1 177 ? 3.954 25.583 24.868 1.00 38.53 177 GLU A CA 1
ATOM 1394 C C . GLU A 1 177 ? 4.400 24.794 23.626 1.00 38.53 177 GLU A C 1
ATOM 1396 O O . GLU A 1 177 ? 4.295 23.572 23.570 1.00 38.53 177 GLU A O 1
ATOM 1401 N N . SER A 1 178 ? 5.012 25.484 22.659 1.00 37.12 178 SER A N 1
ATOM 1402 C CA . SER A 1 178 ? 5.915 24.864 21.684 1.00 37.12 178 SER A CA 1
ATOM 1403 C C . SER A 1 178 ? 7.340 25.350 21.948 1.00 37.12 178 SER A C 1
ATOM 1405 O O . SER A 1 178 ? 7.604 26.555 21.894 1.00 37.12 178 SER A O 1
ATOM 1407 N N . LYS A 1 179 ? 8.258 24.417 22.224 1.00 49.81 179 LYS A N 1
ATOM 1408 C CA . LYS A 1 179 ? 9.699 24.658 22.392 1.00 49.81 179 LYS A CA 1
ATOM 1409 C C . LYS A 1 179 ? 10.282 25.375 21.167 1.00 49.81 179 LYS A C 1
ATOM 1411 O O . LYS A 1 179 ? 10.532 24.755 20.140 1.00 49.81 179 LYS A O 1
ATOM 1416 N N . VAL A 1 180 ? 10.552 26.671 21.300 1.00 49.50 180 VAL A N 1
ATOM 1417 C CA . VAL A 1 180 ? 11.346 27.471 20.356 1.00 49.50 180 VAL A CA 1
ATOM 1418 C C . VAL A 1 180 ? 12.298 28.346 21.184 1.00 49.50 180 VAL A C 1
ATOM 1420 O O . VAL A 1 180 ? 11.858 28.950 22.164 1.00 49.50 180 VAL A O 1
ATOM 1423 N N . PRO A 1 181 ? 13.601 28.421 20.852 1.00 43.66 181 PRO A N 1
ATOM 1424 C CA . PRO A 1 181 ? 14.595 29.102 21.679 1.00 43.66 181 PRO A CA 1
ATOM 1425 C C . PRO A 1 181 ? 14.273 30.594 21.875 1.00 43.66 181 PRO A C 1
ATOM 1427 O O . PRO A 1 181 ? 14.182 31.382 20.929 1.00 43.66 181 PRO A O 1
ATOM 1430 N N . ALA A 1 182 ? 14.147 30.984 23.147 1.00 51.88 182 ALA A N 1
ATOM 1431 C CA . ALA A 1 182 ? 13.580 32.241 23.644 1.00 51.88 182 ALA A CA 1
ATOM 1432 C C . ALA A 1 182 ? 14.295 33.544 23.219 1.00 51.88 182 ALA A C 1
ATOM 1434 O O . ALA A 1 182 ? 13.816 34.635 23.524 1.00 51.88 182 ALA A O 1
ATOM 1435 N N . ARG A 1 183 ? 15.415 33.488 22.486 1.00 48.47 183 ARG A N 1
ATOM 1436 C CA . ARG A 1 183 ? 16.189 34.693 22.124 1.00 48.47 183 ARG A CA 1
ATOM 1437 C C . ARG A 1 183 ? 15.758 35.386 20.825 1.00 48.47 183 ARG A C 1
ATOM 1439 O O . ARG A 1 183 ? 16.105 36.548 20.641 1.00 48.47 183 ARG A O 1
ATOM 1446 N N . ARG A 1 184 ? 14.967 34.751 19.945 1.00 48.00 184 ARG A N 1
ATOM 1447 C CA . ARG A 1 184 ? 14.486 35.395 18.694 1.00 48.00 184 ARG A CA 1
ATOM 1448 C C . ARG A 1 184 ? 13.068 35.973 18.766 1.00 48.00 184 ARG A C 1
ATOM 1450 O O . ARG A 1 184 ? 12.755 36.889 18.010 1.00 48.00 184 ARG A O 1
ATOM 1457 N N . ILE A 1 185 ? 12.230 35.520 19.699 1.00 49.44 185 ILE A N 1
ATOM 1458 C CA . ILE A 1 185 ? 10.807 35.908 19.748 1.00 49.44 185 ILE A CA 1
ATOM 1459 C C . ILE A 1 185 ? 10.622 37.337 20.287 1.00 49.44 185 ILE A C 1
ATOM 1461 O O . ILE A 1 185 ? 9.794 38.092 19.776 1.00 49.44 185 ILE A O 1
ATOM 1465 N N . ALA A 1 186 ? 11.451 37.771 21.242 1.00 49.22 186 ALA A N 1
ATOM 1466 C CA . ALA A 1 186 ? 11.336 39.110 21.828 1.00 49.22 186 ALA A CA 1
ATOM 1467 C C . ALA A 1 186 ? 11.548 40.248 20.805 1.00 49.22 186 ALA A C 1
ATOM 1469 O O . ALA A 1 186 ? 10.933 41.309 20.925 1.00 49.22 186 ALA A O 1
ATOM 1470 N N . LYS A 1 187 ? 12.375 40.027 19.770 1.00 45.75 187 LYS A N 1
ATOM 1471 C CA . LYS A 1 187 ? 12.652 41.037 18.734 1.00 45.75 187 LYS A CA 1
ATOM 1472 C C . LYS A 1 187 ? 11.506 41.153 17.721 1.00 45.75 187 LYS A C 1
ATOM 1474 O O . LYS A 1 187 ? 11.122 42.264 17.375 1.00 45.75 187 LYS A O 1
ATOM 1479 N N . VAL A 1 188 ? 10.898 40.034 17.316 1.00 52.91 188 VAL A N 1
ATOM 1480 C CA . VAL A 1 188 ? 9.802 40.020 16.324 1.00 52.91 188 VAL A CA 1
ATOM 1481 C C . VAL A 1 188 ? 8.504 40.594 16.903 1.00 52.91 188 VAL A C 1
ATOM 1483 O O . VAL A 1 188 ? 7.808 41.356 16.232 1.00 52.91 188 VAL A O 1
ATOM 1486 N N . VAL A 1 189 ? 8.205 40.319 18.179 1.00 54.19 189 VAL A N 1
ATOM 1487 C CA . VAL A 1 189 ? 6.994 40.847 18.832 1.00 54.19 189 VAL A CA 1
ATOM 1488 C C . VAL A 1 189 ? 7.058 42.369 19.005 1.00 54.19 189 VAL A C 1
ATOM 1490 O O . VAL A 1 189 ? 6.034 43.037 18.853 1.00 54.19 189 VAL A O 1
ATOM 1493 N N . LYS A 1 190 ? 8.244 42.948 19.253 1.00 49.28 190 LYS A N 1
ATOM 1494 C CA . LYS A 1 190 ? 8.404 44.413 19.307 1.00 49.28 190 LYS A CA 1
ATOM 1495 C C . LYS A 1 190 ? 8.152 45.072 17.945 1.00 49.28 190 LYS A C 1
ATOM 1497 O O . LYS A 1 190 ? 7.447 46.073 17.903 1.00 49.28 190 LYS A O 1
ATOM 1502 N N . VAL A 1 191 ? 8.637 44.491 16.844 1.00 52.19 191 VAL A N 1
ATOM 1503 C CA . VAL A 1 191 ? 8.466 45.067 15.493 1.00 52.19 191 VAL A CA 1
ATOM 1504 C C . VAL A 1 191 ? 7.004 45.002 15.028 1.00 52.19 191 VAL A C 1
ATOM 1506 O O . VAL A 1 191 ? 6.470 45.987 14.520 1.00 52.19 191 VAL A O 1
ATOM 1509 N N . ALA A 1 192 ? 6.302 43.894 15.287 1.00 52.19 192 ALA A N 1
ATOM 1510 C CA . ALA A 1 192 ? 4.897 43.750 14.894 1.00 52.19 192 ALA A CA 1
ATOM 1511 C C . ALA A 1 192 ? 3.944 44.685 15.667 1.00 52.19 192 ALA A C 1
ATOM 1513 O O . ALA A 1 192 ? 2.916 45.113 15.135 1.00 52.19 192 ALA A O 1
ATOM 1514 N N . LYS A 1 193 ? 4.275 45.025 16.922 1.00 50.69 193 LYS A N 1
ATOM 1515 C CA . LYS A 1 193 ? 3.438 45.907 17.749 1.00 50.69 193 LYS A CA 1
ATOM 1516 C C . LYS A 1 193 ? 3.528 47.372 17.306 1.00 50.69 193 LYS A C 1
ATOM 1518 O O . LYS A 1 193 ? 2.518 48.063 17.370 1.00 50.69 193 LYS A O 1
ATOM 1523 N N . VAL A 1 194 ? 4.682 47.813 16.800 1.00 53.91 194 VAL A N 1
ATOM 1524 C CA . VAL A 1 194 ? 4.874 49.180 16.277 1.00 53.91 194 VAL A CA 1
ATOM 1525 C C . VAL A 1 194 ? 4.133 49.365 14.946 1.00 53.91 194 VAL A C 1
ATOM 1527 O O . VAL A 1 194 ? 3.344 50.297 14.814 1.00 53.91 194 VAL A O 1
ATOM 1530 N N . ALA A 1 195 ? 4.241 48.405 14.020 1.00 53.91 195 ALA 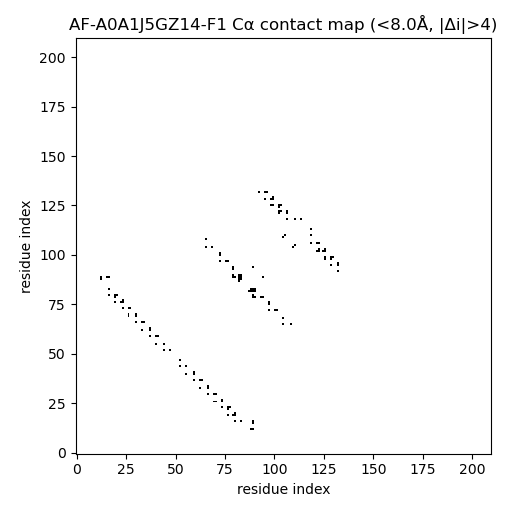A N 1
ATOM 1531 C CA . ALA A 1 195 ? 3.576 48.485 12.713 1.00 53.91 195 ALA A CA 1
ATOM 1532 C C . ALA A 1 195 ? 2.034 48.499 12.794 1.00 53.91 195 ALA A C 1
ATOM 1534 O O . ALA A 1 195 ? 1.355 49.064 11.933 1.00 53.91 195 ALA A O 1
ATOM 1535 N N . LYS A 1 196 ? 1.447 47.882 13.832 1.00 50.12 196 LYS A N 1
ATOM 1536 C CA . LYS A 1 196 ? -0.012 47.878 14.023 1.00 50.12 196 LYS A CA 1
ATOM 1537 C C . LYS A 1 196 ? -0.540 49.199 14.592 1.00 50.12 196 LYS A C 1
ATOM 1539 O O . LYS A 1 196 ? -1.686 49.541 14.319 1.00 50.12 196 LYS A O 1
ATOM 1544 N N . ILE A 1 197 ? 0.271 49.943 15.347 1.00 57.59 197 ILE A N 1
ATOM 1545 C CA . ILE A 1 197 ? -0.139 51.226 15.938 1.00 57.59 197 ILE A CA 1
ATOM 1546 C C . ILE A 1 197 ? -0.151 52.334 14.870 1.00 57.59 197 ILE A C 1
ATOM 1548 O O . ILE A 1 197 ? -1.101 53.115 14.823 1.00 57.59 197 ILE A O 1
ATOM 1552 N N . GLU A 1 198 ? 0.804 52.342 13.936 1.00 54.88 198 GLU A N 1
ATOM 1553 C CA . GLU A 1 198 ? 0.827 53.333 12.844 1.00 54.88 198 GLU A CA 1
ATOM 1554 C C . GLU A 1 198 ? -0.362 53.199 11.880 1.00 54.88 198 GLU A C 1
ATOM 1556 O O . GLU A 1 198 ? -0.970 54.202 11.502 1.00 54.88 198 GLU A O 1
ATOM 1561 N N . ARG A 1 199 ? -0.782 51.969 11.548 1.00 58.84 199 ARG A N 1
ATOM 1562 C CA . ARG A 1 199 ? -1.933 51.749 10.649 1.00 58.84 199 ARG A CA 1
ATOM 1563 C C . ARG A 1 199 ? -3.274 52.177 11.252 1.00 58.84 199 ARG A C 1
ATOM 1565 O O . ARG A 1 199 ? -4.180 52.550 10.510 1.00 58.84 199 ARG A O 1
ATOM 1572 N N . VAL A 1 200 ? -3.420 52.124 12.577 1.00 59.53 200 VAL A N 1
ATOM 1573 C CA . VAL A 1 200 ? -4.645 52.587 13.256 1.00 59.53 200 VAL A CA 1
ATOM 1574 C C . VAL A 1 200 ? -4.680 54.117 13.320 1.00 59.53 200 VAL A C 1
ATOM 1576 O O . VAL A 1 200 ? -5.734 54.703 13.086 1.00 59.53 200 VAL A O 1
ATOM 1579 N N . SER A 1 201 ? -3.528 54.766 13.522 1.00 55.94 201 SER A N 1
ATOM 1580 C CA . SER A 1 201 ? -3.417 56.232 13.499 1.00 55.94 201 SER A CA 1
ATOM 1581 C C . SER A 1 201 ? -3.726 56.825 12.115 1.00 55.94 201 SER A C 1
ATOM 1583 O O . SER A 1 201 ? -4.438 57.823 12.008 1.00 55.94 201 SER A O 1
ATOM 1585 N N . GLN A 1 202 ? -3.294 56.170 11.029 1.00 60.25 202 GLN A N 1
ATOM 1586 C CA . GLN A 1 202 ? -3.623 56.614 9.667 1.00 60.25 202 GLN A CA 1
ATOM 1587 C C . GLN A 1 202 ? -5.105 56.429 9.305 1.00 60.25 202 GLN A C 1
ATOM 1589 O O . GLN A 1 202 ? -5.675 57.292 8.640 1.00 60.25 202 GLN A O 1
ATOM 1594 N N . LYS A 1 203 ? -5.762 55.361 9.782 1.00 60.38 203 LYS A N 1
ATOM 1595 C CA . LYS A 1 203 ? -7.202 55.157 9.538 1.00 60.38 203 LYS A CA 1
ATOM 1596 C C . LYS A 1 203 ? -8.091 56.167 10.266 1.00 60.38 203 LYS A C 1
ATOM 1598 O O . LYS A 1 203 ? -9.141 56.514 9.742 1.00 60.38 203 LYS A O 1
ATOM 1603 N N . MET A 1 204 ? -7.675 56.674 11.428 1.00 56.78 204 MET A N 1
ATOM 1604 C CA . MET A 1 204 ? -8.453 57.682 12.163 1.00 56.78 204 MET A CA 1
ATOM 1605 C C . MET A 1 204 ? -8.398 59.085 11.540 1.00 56.78 204 MET A C 1
ATOM 1607 O O . MET A 1 204 ? -9.287 59.887 11.801 1.00 56.78 204 MET A O 1
ATOM 1611 N N . LYS A 1 205 ? -7.419 59.385 10.675 1.00 55.88 205 LYS A N 1
ATOM 1612 C CA . LYS A 1 205 ? -7.358 60.666 9.943 1.00 55.88 205 LYS A CA 1
ATOM 1613 C C . LYS A 1 205 ? -8.194 60.700 8.656 1.00 55.88 205 LYS A C 1
ATOM 1615 O O . LYS A 1 205 ? -8.322 61.764 8.064 1.00 55.88 205 LYS A O 1
ATOM 1620 N N . GLN A 1 206 ? -8.752 59.571 8.218 1.00 54.59 206 GLN A N 1
ATOM 1621 C CA . GLN A 1 206 ? -9.519 59.464 6.969 1.00 54.59 206 GLN A CA 1
ATOM 1622 C C . GLN A 1 206 ? -11.014 59.196 7.189 1.00 54.59 206 GLN A C 1
ATOM 1624 O O . GLN A 1 206 ? -11.669 58.653 6.306 1.00 54.59 206 GLN A O 1
ATOM 1629 N N . VAL A 1 207 ? -11.575 59.568 8.342 1.00 55.50 207 VAL A N 1
ATOM 1630 C CA . VAL A 1 207 ? -13.034 59.558 8.526 1.00 55.50 207 VAL A CA 1
ATOM 1631 C C . VAL A 1 207 ? -13.579 60.931 8.110 1.00 55.50 207 VAL A C 1
ATOM 1633 O O . VAL A 1 207 ? -13.391 61.894 8.854 1.00 55.50 207 VAL A O 1
ATOM 1636 N N . PRO A 1 208 ? -14.191 61.073 6.919 1.00 54.66 208 PRO A N 1
ATOM 1637 C CA . PRO A 1 208 ? -14.838 62.315 6.523 1.00 54.66 208 PRO A CA 1
ATOM 1638 C C . PRO A 1 208 ? -16.086 62.547 7.379 1.00 54.66 208 PRO A C 1
ATOM 1640 O O . PRO A 1 208 ? -16.961 61.690 7.463 1.00 54.66 208 PRO A O 1
ATOM 1643 N N . SER A 1 209 ? -16.149 63.726 7.997 1.00 56.19 209 SER A N 1
ATOM 1644 C CA . SER A 1 209 ? -17.355 64.277 8.612 1.00 56.19 209 SER A CA 1
ATOM 1645 C C . SER A 1 209 ? -18.417 64.492 7.532 1.00 56.19 209 SER A C 1
ATOM 1647 O O . SER A 1 209 ? -18.266 65.386 6.694 1.00 56.19 209 SER A O 1
ATOM 1649 N N . LYS A 1 210 ? -19.451 63.652 7.534 1.00 49.75 210 LYS A N 1
ATOM 1650 C CA . LYS A 1 210 ? -20.744 63.885 6.890 1.00 49.75 210 LYS A CA 1
ATOM 1651 C C . LYS A 1 210 ? -21.837 63.266 7.742 1.00 49.75 210 LYS A C 1
ATOM 1653 O O . LYS A 1 210 ? -21.620 62.124 8.204 1.00 49.75 210 LYS A O 1
#

Nearest PDB structures (foldseek):
  5eiu-assembly1_D  TM=8.547E-01  e=1.321E+00  Macaca mulatta

Radius of gyration: 29.67 Å; Cα contacts (8 Å, |Δi|>4): 76; chains: 1; boundi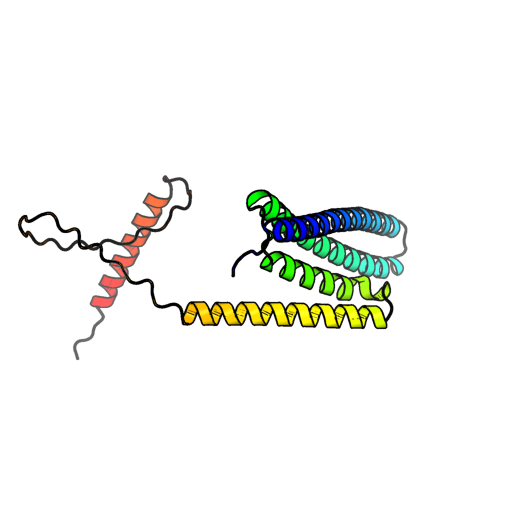ng box: 49×77×80 Å

Solvent-accessible surface area (backbone atoms only — not comparable to full-atom values): 12703 Å² total; per-residue (Å²): 142,86,79,82,57,70,63,60,61,50,52,54,49,50,52,52,47,52,52,54,51,52,49,45,53,50,46,50,51,52,41,55,51,49,55,48,53,47,50,53,54,58,60,52,47,78,80,48,57,80,78,60,39,54,61,50,50,54,51,46,51,52,53,50,52,48,44,51,52,48,50,55,49,43,55,53,48,50,52,49,52,52,45,24,72,74,68,77,45,71,61,61,67,60,53,49,54,48,53,35,53,52,40,50,48,45,57,72,74,44,41,89,83,44,54,74,69,54,49,52,51,42,52,51,51,31,50,52,50,47,51,53,51,53,50,54,52,52,50,49,57,50,48,63,73,64,50,74,74,78,75,80,78,73,78,79,75,90,78,76,94,75,85,91,77,92,76,94,74,91,75,83,82,88,76,83,88,73,99,65,78,78,80,61,56,69,61,54,55,55,55,58,56,54,60,55,52,56,57,52,58,58,55,67,75,69,67,80,92,124